Protein AF-0000000077902756 (afdb_homodimer)

Foldseek 3Di:
DVLQLVLQLLLLLLLLQLLLLLLVVLVVLLVLADDPVLSVLSVVSNVVSVVLNVVSQVVQVVSVHGHPYQDPVNSPPPVLVVVVVPCPDSYLLSVLVSLLVSLVVSLVSLVVSCVVRVSHDPVSNVSSVVSNVSSVVSNVVSVVSD/DVLQLVLQLLLLLLLLQLLLLLLVVLVVLLVLAPDPVLSVLSVVLNVVSVVLNVVSQVVQVVSVHGHPYQDPVNRCPPVLVVLVVPCPDSYLLSVLVSLLVSLVVSLVSLVVSCVVRVSHDPVSNVSSVVSNVSSVVSNVVSVVSD

Structure (mmCIF, N/CA/C/O backbone):
data_AF-0000000077902756-model_v1
#
loop_
_entity.id
_entity.type
_entity.pdbx_description
1 polymer 'DUF2383 domain-containing protein'
#
loop_
_atom_site.group_PDB
_atom_site.id
_atom_site.type_symbol
_atom_site.label_atom_id
_atom_site.label_alt_id
_atom_site.label_comp_id
_atom_site.label_asym_id
_atom_site.label_entity_id
_atom_site.label_seq_id
_atom_site.pdbx_PDB_ins_code
_atom_site.Cartn_x
_atom_site.Cartn_y
_atom_site.Cartn_z
_atom_site.occupancy
_atom_site.B_iso_or_equiv
_atom_site.auth_seq_id
_atom_site.auth_comp_id
_atom_site.auth_asym_id
_atom_site.auth_atom_id
_atom_site.pdbx_PDB_model_num
ATOM 1 N N . MET A 1 1 ? 13.25 -25.297 -21.344 1 65.12 1 MET A N 1
ATOM 2 C CA . MET A 1 1 ? 11.977 -25.984 -21.172 1 65.12 1 MET A CA 1
ATOM 3 C C . MET A 1 1 ? 11.688 -26.219 -19.688 1 65.12 1 MET A C 1
ATOM 5 O O . MET A 1 1 ? 10.625 -25.844 -19.188 1 65.12 1 MET A O 1
ATOM 9 N N . GLU A 1 2 ? 12.539 -26.672 -18.938 1 71.81 2 GLU A N 1
ATOM 10 C CA . GLU A 1 2 ? 12.383 -26.953 -17.5 1 71.81 2 GLU A CA 1
ATOM 11 C C . GLU A 1 2 ? 12.25 -25.672 -16.703 1 71.81 2 GLU A C 1
ATOM 13 O O . GLU A 1 2 ? 11.398 -25.578 -15.812 1 71.81 2 GLU A O 1
ATOM 18 N N . ASN A 1 3 ? 12.938 -24.625 -17.062 1 73.94 3 ASN A N 1
ATOM 19 C CA . ASN A 1 3 ? 12.867 -23.344 -16.375 1 73.94 3 ASN A CA 1
ATOM 20 C C . ASN A 1 3 ? 11.5 -22.688 -16.562 1 73.94 3 ASN A C 1
ATOM 22 O O . ASN A 1 3 ? 10.969 -22.078 -15.633 1 73.94 3 ASN A O 1
ATOM 26 N N . GLN A 1 4 ? 11.047 -22.859 -17.781 1 79.56 4 GLN A N 1
ATOM 27 C CA . GLN A 1 4 ? 9.734 -22.297 -18.078 1 79.56 4 GLN A CA 1
ATOM 28 C C . GLN A 1 4 ? 8.641 -22.953 -17.25 1 79.56 4 GLN A C 1
ATOM 30 O O . GLN A 1 4 ? 7.758 -22.266 -16.719 1 79.56 4 GLN A O 1
ATOM 35 N N . LYS A 1 5 ? 8.734 -24.266 -17.203 1 81.81 5 LYS A N 1
ATOM 36 C CA . LYS A 1 5 ? 7.746 -24.984 -16.406 1 81.81 5 LYS A CA 1
ATOM 37 C C . LYS A 1 5 ? 7.82 -24.578 -14.938 1 81.81 5 LYS A C 1
ATOM 39 O O . LYS A 1 5 ? 6.789 -24.391 -14.289 1 81.81 5 LYS A O 1
ATOM 44 N N . ASN A 1 6 ? 8.977 -24.422 -14.523 1 89.56 6 ASN A N 1
ATOM 45 C CA . ASN A 1 6 ? 9.172 -24.016 -13.133 1 89.56 6 ASN A CA 1
ATOM 46 C C . ASN A 1 6 ? 8.648 -22.609 -12.875 1 89.56 6 ASN A C 1
ATOM 48 O O . ASN A 1 6 ? 7.957 -22.375 -11.883 1 89.56 6 ASN A O 1
ATOM 52 N N . ASP A 1 7 ? 8.938 -21.719 -13.82 1 95.12 7 ASP A N 1
ATOM 53 C CA . ASP A 1 7 ? 8.438 -20.344 -13.688 1 95.12 7 ASP A CA 1
ATOM 54 C C . ASP A 1 7 ? 6.91 -20.312 -13.703 1 95.12 7 ASP A C 1
ATOM 56 O O . ASP A 1 7 ? 6.289 -19.547 -12.969 1 95.12 7 ASP A O 1
ATOM 60 N N . ASN A 1 8 ? 6.387 -21.172 -14.578 1 95.38 8 ASN A N 1
ATOM 61 C CA . ASN A 1 8 ? 4.934 -21.234 -14.719 1 95.38 8 ASN A CA 1
ATOM 62 C C . ASN A 1 8 ? 4.266 -21.688 -13.43 1 95.38 8 ASN A C 1
ATOM 64 O O . ASN A 1 8 ? 3.369 -21.016 -12.922 1 95.38 8 ASN A O 1
ATOM 68 N N . LEU A 1 9 ? 4.773 -22.766 -12.914 1 95.75 9 LEU A N 1
ATOM 69 C CA . LEU A 1 9 ? 4.203 -23.297 -11.68 1 95.75 9 LEU A CA 1
ATOM 70 C C . LEU A 1 9 ? 4.434 -22.344 -10.516 1 95.75 9 LEU A C 1
ATOM 72 O O . LEU A 1 9 ? 3.559 -22.172 -9.664 1 95.75 9 LEU A O 1
ATOM 76 N N . ASN A 1 10 ? 5.547 -21.75 -10.477 1 95.25 10 ASN A N 1
ATOM 77 C CA . ASN A 1 10 ? 5.852 -20.812 -9.398 1 95.25 10 ASN A CA 1
ATOM 78 C C . ASN A 1 10 ? 4.934 -19.594 -9.453 1 95.25 10 ASN A C 1
ATOM 80 O O . ASN A 1 10 ? 4.473 -19.109 -8.414 1 95.25 10 ASN A O 1
ATOM 84 N N . MET A 1 11 ? 4.695 -19.062 -10.617 1 97.06 11 MET A N 1
ATOM 85 C CA . MET A 1 11 ? 3.785 -17.938 -10.734 1 97.06 11 MET A CA 1
ATOM 86 C C . MET A 1 11 ? 2.371 -18.328 -10.328 1 97.06 11 MET A C 1
ATOM 88 O O . MET A 1 11 ? 1.713 -17.594 -9.578 1 97.06 11 MET A O 1
ATOM 92 N N . LEU A 1 12 ? 1.927 -19.453 -10.805 1 97.69 12 LEU A N 1
ATOM 93 C CA . LEU A 1 12 ? 0.591 -19.922 -10.445 1 97.69 12 LEU A CA 1
ATOM 94 C C . LEU A 1 12 ? 0.476 -20.125 -8.938 1 97.69 12 LEU A C 1
ATOM 96 O O . LEU A 1 12 ? -0.547 -19.781 -8.336 1 97.69 12 LEU A O 1
ATOM 100 N N . GLU A 1 13 ? 1.498 -20.625 -8.312 1 95.38 13 GLU A N 1
ATOM 101 C CA . GLU A 1 13 ? 1.521 -20.781 -6.859 1 95.38 13 GLU A CA 1
ATOM 102 C C . GLU A 1 13 ? 1.435 -19.422 -6.16 1 95.38 13 GLU A C 1
ATOM 104 O O . GLU A 1 13 ? 0.755 -19.297 -5.141 1 95.38 13 GLU A O 1
ATOM 109 N N . ALA A 1 14 ? 2.146 -18.453 -6.617 1 94.94 14 ALA A N 1
ATOM 110 C CA . ALA A 1 14 ? 2.08 -17.094 -6.066 1 94.94 14 ALA A CA 1
ATOM 111 C C . ALA A 1 14 ? 0.661 -16.547 -6.141 1 94.94 14 ALA A C 1
ATOM 113 O O . ALA A 1 14 ? 0.199 -15.875 -5.215 1 94.94 14 ALA A O 1
ATOM 114 N N . ILE A 1 15 ? -0.025 -16.844 -7.277 1 97.5 15 ILE A N 1
ATOM 115 C CA . ILE A 1 15 ? -1.41 -16.406 -7.422 1 97.5 15 ILE A CA 1
ATOM 116 C C . ILE A 1 15 ? -2.283 -17.109 -6.383 1 97.5 15 ILE A C 1
ATOM 118 O O . ILE A 1 15 ? -3.119 -16.469 -5.738 1 97.5 15 ILE A O 1
ATOM 122 N N . VAL A 1 16 ? -2.082 -18.359 -6.188 1 95.69 16 VAL A N 1
ATOM 123 C CA . VAL A 1 16 ? -2.844 -19.125 -5.199 1 95.69 16 VAL A CA 1
ATOM 124 C C . VAL A 1 16 ? -2.648 -18.516 -3.814 1 95.69 16 VAL A C 1
ATOM 126 O O . VAL A 1 16 ? -3.619 -18.25 -3.098 1 95.69 16 VAL A O 1
ATOM 129 N N . GLN A 1 17 ? -1.421 -18.25 -3.445 1 92 17 GLN A N 1
ATOM 130 C CA . GLN A 1 17 ? -1.117 -17.703 -2.123 1 92 17 GLN A CA 1
ATOM 131 C C . GLN A 1 17 ? -1.736 -16.312 -1.941 1 92 17 GLN A C 1
ATOM 133 O O . GLN A 1 17 ? -2.34 -16.031 -0.904 1 92 17 GLN A O 1
ATOM 138 N N . ASN A 1 18 ? -1.58 -15.453 -2.916 1 93.62 18 ASN A N 1
ATOM 139 C CA . ASN A 1 18 ? -2.125 -14.094 -2.865 1 93.62 18 ASN A CA 1
ATOM 140 C C . ASN A 1 18 ? -3.645 -14.109 -2.715 1 93.62 18 ASN A C 1
ATOM 142 O O . ASN A 1 18 ? -4.191 -13.445 -1.836 1 93.62 18 ASN A O 1
ATOM 146 N N . THR A 1 19 ? -4.289 -14.906 -3.516 1 95.56 19 THR A N 1
ATOM 147 C CA . THR A 1 19 ? -5.75 -14.945 -3.508 1 95.56 19 THR A CA 1
ATOM 148 C C . THR A 1 19 ? -6.27 -15.617 -2.242 1 95.56 19 THR A C 1
ATOM 150 O O . THR A 1 19 ? -7.328 -15.258 -1.73 1 95.56 19 THR A O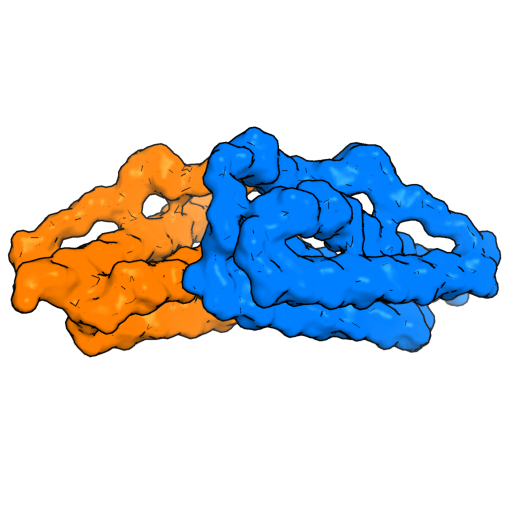 1
ATOM 153 N N . GLU A 1 20 ? -5.57 -16.594 -1.715 1 92.56 20 GLU A N 1
ATOM 154 C CA . GLU A 1 20 ? -5.965 -17.203 -0.452 1 92.56 20 GLU A CA 1
ATOM 155 C C . GLU A 1 20 ? -5.895 -16.203 0.697 1 92.56 20 GLU A C 1
ATOM 157 O O . GLU A 1 20 ? -6.789 -16.156 1.541 1 92.56 20 GLU A O 1
ATOM 162 N N . MET A 1 21 ? -4.832 -15.414 0.689 1 88.31 21 MET A N 1
ATOM 163 C CA . MET A 1 21 ? -4.73 -14.375 1.705 1 88.31 21 MET A CA 1
ATOM 164 C C . MET A 1 21 ? -5.914 -13.414 1.623 1 88.31 21 MET A C 1
ATOM 166 O O . MET A 1 21 ? -6.504 -13.062 2.646 1 88.31 21 MET A O 1
ATOM 170 N N . GLY A 1 22 ? -6.258 -13.047 0.41 1 91.19 22 GLY A N 1
ATOM 171 C CA . GLY A 1 22 ? -7.371 -12.133 0.216 1 91.19 22 GLY A CA 1
ATOM 172 C C . GLY A 1 22 ? -8.703 -12.711 0.653 1 91.19 22 GLY A C 1
ATOM 173 O O . GLY A 1 22 ? -9.398 -12.133 1.489 1 91.19 22 GLY A O 1
ATOM 174 N N . LYS A 1 23 ? -9.016 -13.875 0.173 1 93.5 23 LYS A N 1
ATOM 175 C CA . LYS A 1 23 ? -10.328 -14.461 0.451 1 93.5 23 LYS A CA 1
ATOM 176 C C . LYS A 1 23 ? -10.469 -14.82 1.928 1 93.5 23 LYS A C 1
ATOM 178 O O . LYS A 1 23 ? -11.523 -14.609 2.525 1 93.5 23 LYS A O 1
ATOM 183 N N . ASN A 1 24 ? -9.406 -15.367 2.555 1 88.75 24 ASN A N 1
ATOM 184 C CA . ASN A 1 24 ? -9.461 -15.742 3.965 1 88.75 24 ASN A CA 1
ATOM 185 C C . ASN A 1 24 ? -9.602 -14.508 4.859 1 88.75 24 ASN A C 1
ATOM 187 O O . ASN A 1 24 ? -10.344 -14.539 5.844 1 88.75 24 ASN A O 1
ATOM 191 N N . THR A 1 25 ? -8.852 -13.438 4.547 1 87 25 THR A N 1
ATOM 192 C CA . THR A 1 25 ? -8.984 -12.18 5.281 1 87 25 THR A CA 1
ATOM 193 C C . THR A 1 25 ? -10.422 -11.672 5.211 1 87 25 THR A C 1
ATOM 195 O O . THR A 1 25 ? -11.008 -11.312 6.238 1 87 25 THR A O 1
ATOM 198 N N . LEU A 1 26 ? -11.008 -11.695 4.062 1 92.06 26 LEU A N 1
ATOM 199 C CA . LEU A 1 26 ? -12.352 -11.156 3.875 1 92.06 26 LEU A CA 1
ATOM 200 C C . LEU A 1 26 ? -13.391 -12.055 4.535 1 92.06 26 LEU A C 1
ATOM 202 O O . LEU A 1 26 ? -14.406 -11.562 5.039 1 92.06 26 LEU A O 1
ATOM 206 N N . ASP A 1 27 ? -13.117 -13.383 4.586 1 91.75 27 ASP A N 1
ATOM 207 C CA . ASP A 1 27 ? -14.008 -14.281 5.312 1 91.75 27 ASP A CA 1
ATOM 208 C C . ASP A 1 27 ? -14.094 -13.891 6.785 1 91.75 27 ASP A C 1
ATOM 210 O O . ASP A 1 27 ? -15.148 -14.031 7.406 1 91.75 27 ASP A O 1
ATOM 214 N N . GLN A 1 28 ? -13.023 -13.383 7.285 1 86.44 28 GLN A N 1
ATOM 215 C CA . GLN A 1 28 ? -12.977 -12.984 8.688 1 86.44 28 GLN A CA 1
ATOM 216 C C . GLN A 1 28 ? -13.586 -11.602 8.891 1 86.44 28 GLN A C 1
ATOM 218 O O . GLN A 1 28 ? -14.211 -11.344 9.922 1 86.44 28 GLN A O 1
ATOM 223 N N . LEU A 1 29 ? -13.523 -10.711 7.934 1 90.19 29 LEU A N 1
ATOM 224 C CA . LEU A 1 29 ? -13.867 -9.312 8.156 1 90.19 29 LEU A CA 1
ATOM 225 C C . LEU A 1 29 ? -15.312 -9.039 7.762 1 90.19 29 LEU A C 1
ATOM 227 O O . LEU A 1 29 ? -15.961 -8.156 8.328 1 90.19 29 LEU A O 1
ATOM 231 N N . VAL A 1 30 ? -15.844 -9.805 6.801 1 93.94 30 VAL A N 1
ATOM 232 C CA . VAL A 1 30 ? -17.172 -9.555 6.262 1 93.94 30 VAL A CA 1
ATOM 233 C C . VAL A 1 30 ? -18.203 -9.57 7.395 1 93.94 30 VAL A C 1
ATOM 235 O O . VAL A 1 30 ? -19.031 -8.664 7.508 1 93.94 30 VAL A O 1
ATOM 238 N N . PRO A 1 31 ? -18.109 -10.555 8.352 1 92.5 31 PRO A N 1
ATOM 239 C CA . PRO A 1 31 ? -19.094 -10.57 9.438 1 92.5 31 PRO A CA 1
ATOM 240 C C . PRO A 1 31 ? -18.969 -9.383 10.383 1 92.5 31 PRO A C 1
ATOM 242 O O . PRO A 1 31 ? -19.906 -9.062 11.117 1 92.5 31 PRO A O 1
ATOM 245 N N . MET A 1 32 ? -17.859 -8.711 10.344 1 88.88 32 MET A N 1
ATOM 246 C CA . MET A 1 32 ? -17.594 -7.586 11.25 1 88.88 32 MET A CA 1
ATOM 247 C C . MET A 1 32 ? -18.109 -6.281 10.648 1 88.88 32 MET A C 1
ATOM 249 O O . MET A 1 32 ? -18.234 -5.277 11.352 1 88.88 32 MET A O 1
ATOM 253 N N . ALA A 1 33 ? -18.281 -6.238 9.32 1 93.25 33 ALA A N 1
ATOM 254 C CA . ALA A 1 33 ? -18.672 -5.012 8.625 1 93.25 33 ALA A CA 1
ATOM 255 C C . ALA A 1 33 ? -20.125 -4.652 8.93 1 93.25 33 ALA A C 1
ATOM 257 O O . ALA A 1 33 ? -21.031 -5.457 8.695 1 93.25 33 ALA A O 1
ATOM 258 N N . GLU A 1 34 ? -20.375 -3.451 9.43 1 92.56 34 GLU A N 1
ATOM 259 C CA . GLU A 1 34 ? -21.719 -3.025 9.82 1 92.56 34 GLU A CA 1
ATOM 260 C C . GLU A 1 34 ? -22.391 -2.211 8.711 1 92.56 34 GLU A C 1
ATOM 262 O O . GLU A 1 34 ? -23.609 -2.221 8.578 1 92.56 34 GLU A O 1
ATOM 267 N N . ASP A 1 35 ? -21.641 -1.497 7.992 1 95.88 35 ASP A N 1
ATOM 268 C CA . ASP A 1 35 ? -22.156 -0.731 6.863 1 95.88 35 ASP A CA 1
ATOM 269 C C . ASP A 1 35 ? -22.531 -1.65 5.703 1 95.88 35 ASP A C 1
ATOM 271 O O . ASP A 1 35 ? -21.688 -2.381 5.184 1 95.88 35 ASP A O 1
ATOM 275 N N . GLU A 1 36 ? -23.75 -1.584 5.262 1 96.25 36 GLU A N 1
ATOM 276 C CA . GLU A 1 36 ? -24.281 -2.527 4.285 1 96.25 36 GLU A CA 1
ATOM 277 C C . GLU A 1 36 ? -23.594 -2.365 2.93 1 96.25 36 GLU A C 1
ATOM 279 O O . GLU A 1 36 ? -23.344 -3.35 2.232 1 96.25 36 GLU A O 1
ATOM 284 N N . GLN A 1 37 ? -23.359 -1.154 2.506 1 97.25 37 GLN A N 1
ATOM 285 C CA . GLN A 1 37 ? -22.688 -0.923 1.234 1 97.25 37 GLN A CA 1
ATOM 286 C C . GLN A 1 37 ? -21.25 -1.415 1.283 1 97.25 37 GLN A C 1
ATOM 288 O O . GLN A 1 37 ? -20.75 -2.018 0.325 1 97.25 37 GLN A O 1
ATOM 293 N N . PHE A 1 38 ? -20.656 -1.148 2.443 1 97.75 38 PHE A N 1
ATOM 294 C CA . PHE A 1 38 ? -19.297 -1.626 2.656 1 97.75 38 PHE A CA 1
ATOM 295 C C . PHE A 1 38 ? -19.25 -3.15 2.658 1 97.75 38 PHE A C 1
ATOM 297 O O . PHE A 1 38 ? -18.391 -3.752 2.012 1 97.75 38 PHE A O 1
ATOM 304 N N . LYS A 1 39 ? -20.141 -3.74 3.324 1 96.88 39 LYS A N 1
ATOM 305 C CA . LYS A 1 39 ? -20.219 -5.195 3.379 1 96.88 39 LYS A CA 1
ATOM 306 C C . LYS A 1 39 ? -20.422 -5.789 1.985 1 96.88 39 LYS A C 1
ATOM 308 O O . LYS A 1 39 ? -19.812 -6.801 1.644 1 96.88 39 LYS A O 1
ATOM 313 N N . ALA A 1 40 ? -21.234 -5.215 1.178 1 98.06 40 ALA A N 1
ATOM 314 C CA . ALA A 1 40 ? -21.469 -5.68 -0.188 1 98.06 40 ALA A CA 1
ATOM 315 C C . ALA A 1 40 ? -20.188 -5.617 -1.015 1 98.06 40 ALA A C 1
ATOM 317 O O . ALA A 1 40 ? -19.906 -6.516 -1.814 1 98.06 40 ALA A O 1
ATOM 318 N N . GLU A 1 41 ? -19.469 -4.512 -0.857 1 98.25 41 GLU A N 1
ATOM 319 C CA . GLU A 1 41 ? -18.188 -4.371 -1.556 1 98.25 41 GLU A CA 1
ATOM 320 C C . GLU A 1 41 ? -17.203 -5.465 -1.136 1 98.25 41 GLU A C 1
ATOM 322 O O . GLU A 1 41 ? -16.516 -6.035 -1.976 1 98.25 41 GLU A O 1
ATOM 327 N N . LEU A 1 42 ? -17.141 -5.785 0.19 1 97.75 42 LEU A N 1
ATOM 328 C CA . LEU A 1 42 ? -16.25 -6.836 0.683 1 97.75 42 LEU A CA 1
ATOM 329 C C . LEU A 1 42 ? 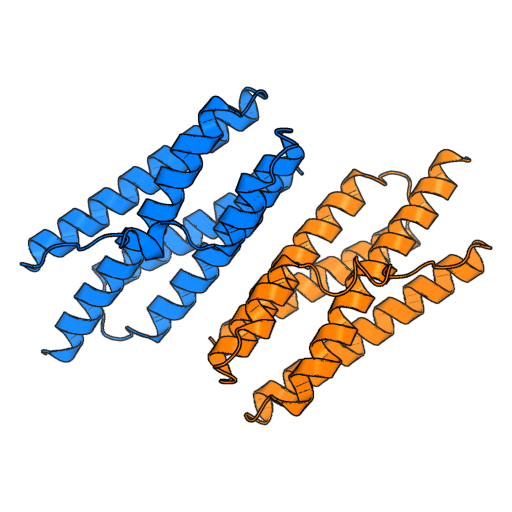-16.641 -8.195 0.109 1 97.75 42 LEU A C 1
ATOM 331 O O . LEU A 1 42 ? -15.781 -8.992 -0.249 1 97.75 42 LEU A O 1
ATOM 335 N N . LEU A 1 43 ? -17.891 -8.43 0.025 1 98.25 43 LEU A N 1
ATOM 336 C CA . LEU A 1 43 ? -18.375 -9.688 -0.534 1 98.25 43 LEU A CA 1
ATOM 337 C C . LEU A 1 43 ? -18.031 -9.789 -2.016 1 98.25 43 LEU A C 1
ATOM 339 O O . LEU A 1 43 ? -17.641 -10.859 -2.49 1 98.25 43 LEU A O 1
ATOM 343 N N . ARG A 1 44 ? -18.203 -8.695 -2.697 1 98.25 44 ARG A N 1
ATOM 344 C CA . ARG A 1 44 ? -17.828 -8.672 -4.105 1 98.25 44 ARG A CA 1
ATOM 345 C C . ARG A 1 44 ? -16.344 -9.016 -4.273 1 98.25 44 ARG A C 1
ATOM 347 O O . ARG A 1 44 ? -15.992 -9.852 -5.109 1 98.25 44 ARG A O 1
ATOM 354 N N . GLN A 1 45 ? -15.477 -8.391 -3.518 1 98.12 45 GLN A N 1
ATOM 355 C CA . GLN A 1 45 ? -14.039 -8.664 -3.572 1 98.12 45 GLN A CA 1
ATOM 356 C C . GLN A 1 45 ? -13.742 -10.117 -3.229 1 98.12 45 GLN A C 1
ATOM 358 O O . GLN A 1 45 ? -12.945 -10.766 -3.904 1 98.12 45 GLN A O 1
ATOM 363 N N . ARG A 1 46 ? -14.375 -10.625 -2.178 1 97.31 46 ARG A N 1
ATOM 364 C CA . ARG A 1 46 ? -14.156 -12.008 -1.76 1 97.31 46 ARG A CA 1
ATOM 365 C C . ARG A 1 46 ? -14.492 -12.977 -2.887 1 97.31 46 ARG A C 1
ATOM 367 O O . ARG A 1 46 ? -13.734 -13.922 -3.141 1 97.31 46 ARG A O 1
ATOM 374 N N . ASN A 1 47 ? -15.562 -12.727 -3.564 1 98.38 47 ASN A N 1
ATOM 375 C CA . ASN A 1 47 ? -15.984 -13.594 -4.66 1 98.38 47 ASN A CA 1
ATOM 376 C C . ASN A 1 47 ? -14.977 -13.578 -5.805 1 98.38 47 ASN A C 1
ATOM 378 O O . ASN A 1 47 ? -14.688 -14.617 -6.406 1 98.38 47 ASN A O 1
ATOM 382 N N . ILE A 1 48 ? -14.484 -12.406 -6.102 1 98.75 48 ILE A N 1
ATOM 383 C CA . ILE A 1 48 ? -13.516 -12.305 -7.191 1 98.75 48 ILE A CA 1
ATOM 384 C C . ILE A 1 48 ? -12.211 -12.992 -6.793 1 98.75 48 ILE A C 1
ATOM 386 O O . ILE A 1 48 ? -11.609 -13.695 -7.598 1 98.75 48 ILE A O 1
ATOM 390 N N . TYR A 1 49 ? -11.727 -12.844 -5.5 1 97.62 49 TYR A N 1
ATOM 391 C CA . TYR A 1 49 ? -10.57 -13.594 -5.02 1 97.62 49 TYR A CA 1
ATOM 392 C C . TYR A 1 49 ? -10.797 -15.094 -5.172 1 97.62 49 TYR A C 1
ATOM 394 O O . TYR A 1 49 ? -9.891 -15.82 -5.582 1 97.62 49 TYR A O 1
ATOM 402 N N . ARG A 1 50 ? -11.961 -15.594 -4.832 1 97.81 50 ARG A N 1
ATOM 403 C CA . ARG A 1 50 ? -12.281 -17.016 -4.93 1 97.81 50 ARG A CA 1
ATOM 404 C C . ARG A 1 50 ? -12.211 -17.5 -6.379 1 97.81 50 ARG A C 1
ATOM 406 O O . ARG A 1 50 ? -11.672 -18.562 -6.66 1 97.81 50 ARG A O 1
ATOM 413 N N . GLN A 1 51 ? -12.758 -16.703 -7.242 1 98.62 51 GLN A N 1
ATOM 414 C CA . GLN A 1 51 ? -12.742 -17.047 -8.656 1 98.62 51 GLN A CA 1
ATOM 415 C C . GLN A 1 51 ? -11.312 -17.141 -9.18 1 98.62 51 GLN A C 1
ATOM 417 O O . GLN A 1 51 ? -10.953 -18.109 -9.852 1 98.62 51 GLN A O 1
ATOM 422 N N . LEU A 1 52 ? -10.516 -16.156 -8.914 1 98.69 52 LEU A N 1
ATOM 423 C CA . LEU A 1 52 ? -9.125 -16.141 -9.352 1 98.69 52 LEU A CA 1
ATOM 424 C C . LEU A 1 52 ? -8.344 -17.297 -8.734 1 98.69 52 LEU A C 1
ATOM 426 O O . LEU A 1 52 ? -7.512 -17.922 -9.398 1 98.69 52 LEU A O 1
ATOM 430 N N . ASN A 1 53 ? -8.617 -17.578 -7.457 1 97.56 53 ASN A N 1
ATOM 431 C CA . ASN A 1 53 ? -8.008 -18.703 -6.762 1 97.56 53 ASN A CA 1
ATOM 432 C C . ASN A 1 53 ? -8.32 -20.031 -7.457 1 97.56 53 ASN A C 1
ATOM 434 O O . ASN A 1 53 ? -7.422 -20.828 -7.699 1 97.56 53 ASN A O 1
ATOM 438 N N . GLN A 1 54 ? -9.531 -20.219 -7.809 1 97.75 54 GLN A N 1
ATOM 439 C CA . GLN A 1 54 ? -9.961 -21.438 -8.484 1 97.75 54 GLN A CA 1
ATOM 440 C C . GLN A 1 54 ? -9.305 -21.562 -9.859 1 97.75 54 GLN A C 1
ATOM 442 O O . GLN A 1 54 ? -8.891 -22.656 -10.25 1 97.75 54 GLN A O 1
ATOM 447 N N . GLU A 1 55 ? -9.258 -20.453 -10.594 1 98.19 55 GLU A N 1
ATOM 448 C CA . GLU A 1 55 ? -8.602 -20.469 -11.898 1 98.19 55 GLU A CA 1
ATOM 449 C C . GLU A 1 55 ? -7.141 -20.875 -11.781 1 98.19 55 GLU A C 1
ATOM 451 O O . GLU A 1 55 ? -6.641 -21.656 -12.602 1 98.19 55 GLU A O 1
ATOM 456 N N . ALA A 1 56 ? -6.453 -20.406 -10.781 1 97.94 56 ALA A N 1
ATOM 457 C CA . ALA A 1 56 ? -5.043 -20.734 -10.578 1 97.94 56 ALA A CA 1
ATOM 458 C C . ALA A 1 56 ? -4.879 -22.203 -10.195 1 97.94 56 ALA A C 1
ATOM 460 O O . ALA A 1 56 ? -3.977 -22.875 -10.688 1 97.94 56 ALA A O 1
ATOM 461 N N . HIS A 1 57 ? -5.738 -22.703 -9.305 1 96.69 57 HIS A N 1
ATOM 462 C CA . HIS A 1 57 ? -5.715 -24.125 -8.945 1 96.69 57 HIS A CA 1
ATOM 463 C C . HIS A 1 57 ? -5.918 -25 -10.172 1 96.69 57 HIS A C 1
ATOM 465 O O . HIS A 1 57 ? -5.195 -25.984 -10.367 1 96.69 57 HIS A O 1
ATOM 471 N N . ALA A 1 58 ? -6.875 -24.641 -10.945 1 96.94 58 ALA A N 1
ATOM 472 C CA . ALA A 1 58 ? -7.172 -25.406 -12.148 1 96.94 58 ALA A CA 1
ATOM 473 C C . ALA A 1 58 ? -5.98 -25.422 -13.102 1 96.94 58 ALA A C 1
ATOM 475 O O . ALA A 1 58 ? -5.676 -26.438 -13.719 1 96.94 58 ALA A O 1
ATOM 476 N N . ALA A 1 59 ? -5.312 -24.281 -13.297 1 96.69 59 ALA A N 1
ATOM 477 C CA . ALA A 1 59 ? -4.152 -24.172 -14.18 1 96.69 59 ALA A CA 1
ATOM 478 C C . ALA A 1 59 ? -2.998 -25.031 -13.672 1 96.69 59 ALA A C 1
ATOM 480 O O . ALA A 1 59 ? -2.311 -25.672 -14.469 1 96.69 59 ALA A O 1
ATOM 481 N N . ILE A 1 60 ? -2.805 -25.078 -12.359 1 96.38 60 ILE A N 1
ATOM 482 C CA . ILE A 1 60 ? -1.76 -25.922 -11.773 1 96.38 60 ILE A CA 1
ATOM 483 C C . ILE A 1 60 ? -2.074 -27.391 -12.031 1 96.38 60 ILE A C 1
ATOM 485 O O . ILE A 1 60 ? -1.193 -28.156 -12.422 1 96.38 60 ILE A O 1
ATOM 489 N N . ASP A 1 61 ? -3.303 -27.734 -11.844 1 94 61 ASP A N 1
ATOM 490 C CA . ASP A 1 61 ? -3.732 -29.109 -12.086 1 94 61 ASP A CA 1
ATOM 491 C C . ASP A 1 61 ? -3.498 -29.516 -13.539 1 94 61 ASP A C 1
ATOM 493 O O . ASP A 1 61 ? -3.037 -30.625 -13.82 1 94 61 ASP A O 1
ATOM 497 N N . ALA A 1 62 ? -3.801 -28.594 -14.422 1 92.75 62 ALA A N 1
ATOM 498 C CA . ALA A 1 62 ? -3.654 -28.844 -15.852 1 92.75 62 ALA A CA 1
ATOM 499 C C . ALA A 1 62 ? -2.189 -29.062 -16.234 1 92.75 62 ALA A C 1
ATOM 501 O O . ALA A 1 62 ? -1.882 -29.75 -17.203 1 92.75 62 ALA A O 1
ATOM 502 N N . CYS A 1 63 ? -1.269 -28.5 -15.453 1 90.31 63 CYS A N 1
ATOM 503 C CA . CYS A 1 63 ? 0.167 -28.625 -15.68 1 90.31 63 CYS A CA 1
ATOM 504 C C . CYS A 1 63 ? 0.727 -29.844 -14.961 1 90.31 63 CYS A C 1
ATOM 506 O O . CYS A 1 63 ? 1.922 -30.141 -15.047 1 90.31 63 CYS A O 1
ATOM 508 N N . GLY A 1 64 ? -0.164 -30.641 -14.234 1 88.19 64 GLY A N 1
ATOM 509 C CA . GLY A 1 64 ? 0.252 -31.844 -13.508 1 88.19 64 GLY A CA 1
ATOM 510 C C . GLY A 1 64 ? 0.818 -31.531 -12.133 1 88.19 64 GLY A C 1
ATOM 511 O O . GLY A 1 64 ? 1.489 -32.375 -11.531 1 88.19 64 GLY A O 1
ATOM 512 N N . GLY A 1 65 ? 0.66 -30.234 -11.805 1 86.38 65 GLY A N 1
ATOM 513 C CA . GLY A 1 65 ? 1.134 -29.859 -10.484 1 86.38 65 GLY A CA 1
ATOM 514 C C . GLY A 1 65 ? 0.051 -29.922 -9.422 1 86.38 65 GLY A C 1
ATOM 515 O O . GLY A 1 65 ? -1.067 -30.359 -9.695 1 86.38 65 GLY A O 1
ATOM 516 N N . SER A 1 66 ? 0.454 -29.688 -8.156 1 84.75 66 SER A N 1
ATOM 517 C CA . SER A 1 66 ? -0.457 -29.516 -7.027 1 84.75 66 SER A CA 1
ATOM 518 C C . SER A 1 66 ? -0.143 -28.234 -6.25 1 84.75 66 SER A C 1
ATOM 520 O O . SER A 1 66 ? 1.002 -28.016 -5.848 1 84.75 66 SER A O 1
ATOM 522 N N . ALA A 1 67 ? -1.241 -27.484 -6.164 1 81.94 67 ALA A N 1
ATOM 523 C CA . ALA A 1 67 ? -1.043 -26.234 -5.438 1 81.94 67 ALA A CA 1
ATOM 524 C C . ALA A 1 67 ? -0.764 -26.5 -3.961 1 81.94 67 ALA A C 1
ATOM 526 O O . ALA A 1 67 ? -1.407 -27.344 -3.342 1 81.94 67 ALA A O 1
ATOM 527 N N . GLN A 1 68 ? 0.157 -25.812 -3.459 1 81.25 68 GLN A N 1
ATOM 528 C CA . GLN A 1 68 ? 0.495 -25.922 -2.045 1 81.25 68 GLN A CA 1
ATOM 529 C C . GLN A 1 68 ? -0.319 -24.953 -1.2 1 81.25 68 GLN A C 1
ATOM 531 O O . GLN A 1 68 ? -0.737 -25.281 -0.089 1 81.25 68 GLN A O 1
ATOM 536 N N . GLY A 1 69 ? -0.67 -23.938 -1.906 1 76.69 69 GLY A N 1
ATOM 537 C CA . GLY A 1 69 ? -1.401 -22.906 -1.19 1 76.69 69 GLY A CA 1
ATOM 538 C C . GLY A 1 69 ? -0.568 -22.203 -0.13 1 76.69 69 GLY A C 1
ATOM 539 O O . GLY A 1 69 ? 0.661 -22.172 -0.228 1 76.69 69 GLY A O 1
ATOM 540 N N . GLN A 1 70 ? -1.271 -21.406 0.763 1 65.06 70 GLN A N 1
ATOM 541 C CA . GLN A 1 70 ? -0.567 -20.688 1.82 1 65.06 70 GLN A CA 1
ATOM 542 C C . GLN A 1 70 ? -0.11 -21.625 2.922 1 65.06 70 GLN A C 1
ATOM 544 O O . GLN A 1 70 ? -0.869 -22.5 3.352 1 65.06 70 GLN A O 1
ATOM 549 N N . SER A 1 71 ? 1.214 -21.828 2.918 1 53.5 71 SER A N 1
ATOM 550 C CA . SER A 1 71 ? 1.542 -22.438 4.199 1 53.5 71 SER A CA 1
ATOM 551 C C . SER A 1 71 ? 0.885 -21.688 5.355 1 53.5 71 SER A C 1
ATOM 553 O O . SER A 1 71 ? 0.544 -20.516 5.227 1 53.5 71 SER A O 1
ATOM 555 N N . ALA A 1 72 ? 0.513 -22.453 6.348 1 40.53 72 ALA A N 1
ATOM 556 C CA . ALA A 1 72 ? -0.131 -21.891 7.527 1 40.53 72 ALA A CA 1
ATOM 557 C C . ALA A 1 72 ? 0.571 -20.609 7.969 1 40.53 72 ALA A C 1
ATOM 559 O O . ALA A 1 72 ? -0.078 -19.656 8.406 1 40.53 72 ALA A O 1
ATOM 560 N N . MET A 1 73 ? 1.814 -20.703 7.922 1 39.88 73 MET A N 1
ATOM 561 C CA . MET A 1 73 ? 2.697 -19.609 8.32 1 39.88 73 MET A CA 1
ATOM 562 C C . MET A 1 73 ? 2.59 -18.438 7.348 1 39.88 73 MET A C 1
ATOM 564 O O . MET A 1 73 ? 2.707 -17.281 7.746 1 39.88 73 MET A O 1
ATOM 568 N N . ALA A 1 74 ? 2.605 -18.719 6.047 1 46.25 74 ALA A N 1
ATOM 569 C CA . ALA A 1 74 ? 2.49 -17.703 5 1 46.25 74 ALA A CA 1
ATOM 570 C C . ALA A 1 74 ? 1.161 -16.969 5.105 1 46.25 74 ALA A C 1
ATOM 572 O O . ALA A 1 74 ? 1.049 -15.812 4.66 1 46.25 74 ALA A O 1
ATOM 573 N N . LYS A 1 75 ? 0.208 -17.781 5.293 1 44.59 75 LYS A N 1
ATOM 574 C CA . LYS A 1 75 ? -1.159 -17.297 5.445 1 44.59 75 LYS A CA 1
ATOM 575 C C . LYS A 1 75 ? -1.192 -16.016 6.262 1 44.59 75 LYS A C 1
ATOM 577 O O . LYS A 1 75 ? -1.994 -15.117 5.984 1 44.59 75 LYS A O 1
ATOM 582 N N . LEU A 1 76 ? -0.749 -16.203 7.523 1 41.16 76 LEU A N 1
ATOM 583 C CA . LEU A 1 76 ? -0.855 -15.031 8.398 1 41.16 76 LEU A CA 1
ATOM 584 C C . LEU A 1 76 ? 0.094 -13.93 7.941 1 41.16 76 LEU A C 1
ATOM 586 O O . LEU A 1 76 ? 1.124 -13.688 8.578 1 41.16 76 LEU A O 1
ATOM 590 N N . ASN A 1 77 ? 0.886 -13.781 6.992 1 44.44 77 ASN A N 1
ATOM 591 C CA . ASN A 1 77 ? 1.485 -12.461 6.848 1 44.44 77 ASN A CA 1
ATOM 592 C C . ASN A 1 77 ? 0.997 -11.5 7.93 1 44.44 77 ASN A C 1
ATOM 594 O O . ASN A 1 77 ? -0.203 -11.25 8.047 1 44.44 77 ASN A O 1
ATOM 598 N N . THR A 1 78 ? 1.695 -11.438 9.023 1 42.59 78 THR A N 1
ATOM 599 C CA . THR A 1 78 ? 2.086 -10.805 10.273 1 42.59 78 THR A CA 1
ATOM 600 C C . THR A 1 78 ? 1.646 -9.344 10.305 1 42.59 78 THR A C 1
ATOM 602 O O . THR A 1 78 ? 1.247 -8.828 11.352 1 42.59 78 THR A O 1
ATOM 605 N N . LYS A 1 79 ? 2.09 -8.617 9.273 1 39.09 79 LYS A N 1
ATOM 606 C CA . LYS A 1 79 ? 1.904 -7.168 9.305 1 39.09 79 LYS A CA 1
ATOM 607 C C . LYS A 1 79 ? 0.426 -6.801 9.406 1 39.09 79 LYS A C 1
ATOM 609 O O . LYS A 1 79 ? 0.047 -5.922 10.18 1 39.09 79 LYS A O 1
ATOM 614 N N . VAL A 1 80 ? -0.465 -7.484 8.469 1 45.25 80 VAL A N 1
ATOM 615 C CA . VAL A 1 80 ? -1.893 -7.246 8.664 1 45.25 80 VAL A CA 1
ATOM 616 C C . VAL A 1 80 ? -2.328 -7.785 10.023 1 45.25 80 VAL A C 1
ATOM 618 O O . VAL A 1 80 ? -3.125 -7.156 10.719 1 45.25 80 VAL A O 1
ATOM 621 N N . SER A 1 81 ? -1.761 -8.992 10.32 1 45.91 81 SER A N 1
ATOM 622 C CA . SER A 1 81 ? -2.215 -9.648 11.539 1 45.91 81 SER A CA 1
ATOM 623 C C . SER A 1 81 ? -2.027 -8.75 12.758 1 45.91 81 SER A C 1
ATOM 625 O O . SER A 1 81 ? -2.895 -8.695 13.625 1 45.91 81 SER A O 1
ATOM 627 N N . ILE A 1 82 ? -0.886 -8.211 12.898 1 43.88 82 ILE A N 1
ATOM 628 C CA . ILE A 1 82 ? -0.743 -7.359 14.07 1 43.88 82 ILE A CA 1
ATOM 629 C C . ILE A 1 82 ? -1.787 -6.246 14.031 1 43.88 82 ILE A C 1
ATOM 631 O O . ILE A 1 82 ? -2.396 -5.922 15.055 1 43.88 82 ILE A O 1
ATOM 635 N N . GLY A 1 83 ? -1.945 -5.812 12.883 1 44.88 83 GLY A N 1
ATOM 636 C CA . GLY A 1 83 ? -2.977 -4.789 12.828 1 44.88 83 GLY A CA 1
ATOM 637 C C . GLY A 1 83 ? -4.352 -5.305 13.203 1 44.88 83 GLY A C 1
ATOM 638 O O . GLY A 1 83 ? -5.082 -4.656 13.953 1 44.88 83 GLY A O 1
ATOM 639 N N . MET A 1 84 ? -4.625 -6.637 12.648 1 46.5 84 MET A N 1
ATOM 640 C CA . MET A 1 84 ? -5.973 -7.152 12.875 1 46.5 84 MET A CA 1
ATOM 641 C C . MET A 1 84 ? -6.195 -7.465 14.352 1 46.5 84 MET A C 1
ATOM 643 O O . MET A 1 84 ? -7.281 -7.227 14.883 1 46.5 84 MET A O 1
ATOM 647 N N . LYS A 1 85 ? -5.145 -8.18 14.875 1 46.19 85 LYS A N 1
ATOM 648 C CA . LYS A 1 85 ? -5.348 -8.523 16.281 1 46.19 85 LYS A CA 1
ATOM 649 C C . LYS A 1 85 ? -5.617 -7.285 17.125 1 46.19 85 LYS A C 1
ATOM 651 O O . LYS A 1 85 ? -6.262 -7.367 18.172 1 46.19 85 LYS A O 1
ATOM 656 N N . THR A 1 86 ? -5.188 -6.266 16.641 1 47.34 86 THR A N 1
ATOM 657 C CA . THR A 1 86 ? -5.324 -5.055 17.438 1 47.34 86 THR A CA 1
ATOM 658 C C . THR A 1 86 ? -6.539 -4.242 16.984 1 47.34 86 THR A C 1
ATOM 660 O O . THR A 1 86 ? -6.809 -3.17 17.531 1 47.34 86 THR A O 1
ATOM 663 N N . ILE A 1 87 ? -7.266 -4.961 15.984 1 53.5 87 ILE A N 1
ATOM 664 C CA . ILE A 1 87 ? -8.367 -4.105 15.547 1 53.5 87 ILE A CA 1
ATOM 665 C C . ILE A 1 87 ? -9.43 -4.031 16.641 1 53.5 87 ILE A C 1
ATOM 667 O O . ILE A 1 87 ? -10.133 -5.008 16.891 1 53.5 87 ILE A O 1
ATOM 671 N N . THR A 1 88 ? -9.211 -3.279 17.375 1 61.28 88 THR A N 1
ATOM 672 C CA . THR A 1 88 ? -10.227 -2.955 18.375 1 61.28 88 THR A CA 1
ATOM 673 C C . THR A 1 88 ? -11.297 -2.041 17.781 1 61.28 88 THR A C 1
ATOM 675 O O . THR A 1 88 ? -12.461 -2.082 18.188 1 61.28 88 THR A O 1
ATOM 678 N N . ASP A 1 89 ? -10.938 -1.4 16.734 1 75.12 89 ASP A N 1
ATOM 679 C CA . ASP A 1 89 ? -11.875 -0.5 16.078 1 75.12 89 ASP A CA 1
ATOM 680 C C . ASP A 1 89 ? -12.406 -1.113 14.781 1 75.12 89 ASP A C 1
ATOM 682 O O . ASP A 1 89 ? -11.688 -1.184 13.789 1 75.12 89 ASP A O 1
ATOM 686 N N . LYS A 1 90 ? -13.641 -1.631 14.875 1 82.5 90 LYS A N 1
ATOM 687 C CA . LYS A 1 90 ? -14.242 -2.312 13.734 1 82.5 90 LYS A CA 1
ATOM 688 C C . LYS A 1 90 ? -15.055 -1.343 12.883 1 82.5 90 LYS A C 1
ATOM 690 O O . LYS A 1 90 ? -15.961 -1.754 12.156 1 82.5 90 LYS A O 1
ATOM 695 N N . SER A 1 91 ? -14.695 -0.158 12.977 1 90.06 91 SER A N 1
ATOM 696 C CA . SER A 1 91 ? -15.375 0.828 12.148 1 90.06 91 SER A CA 1
ATOM 697 C C . SER A 1 91 ? -15.078 0.607 10.664 1 90.06 91 SER A C 1
ATOM 699 O O . SER A 1 91 ? -14.039 0.053 10.312 1 90.06 91 SER A O 1
ATOM 701 N N . THR A 1 92 ? -16.062 0.973 9.875 1 94.12 92 THR A N 1
ATOM 702 C CA . THR A 1 92 ? -15.898 0.891 8.43 1 94.12 92 THR A CA 1
ATOM 703 C C . THR A 1 92 ? -14.586 1.539 7.992 1 94.12 92 THR A C 1
ATOM 705 O O . THR A 1 92 ? -13.844 0.973 7.184 1 94.12 92 THR A O 1
ATOM 708 N N . ARG A 1 93 ? -14.273 2.66 8.523 1 92.38 93 ARG A N 1
ATOM 709 C CA . ARG A 1 93 ? -13.062 3.404 8.172 1 92.38 93 ARG A CA 1
ATOM 710 C C . ARG A 1 93 ? -11.812 2.592 8.469 1 92.38 93 ARG A C 1
ATOM 712 O O . ARG A 1 93 ? -10.898 2.514 7.641 1 92.38 93 ARG A O 1
ATOM 719 N N . ASN A 1 94 ? -11.734 1.962 9.633 1 88.38 94 ASN A N 1
ATOM 720 C CA . ASN A 1 94 ? -10.57 1.182 10.023 1 88.38 94 ASN A CA 1
ATOM 721 C C . ASN A 1 94 ? -10.438 -0.09 9.195 1 88.38 94 ASN A C 1
ATOM 723 O O . ASN A 1 94 ? -9.336 -0.453 8.781 1 88.38 94 ASN A O 1
ATOM 727 N N . LEU A 1 95 ? -11.484 -0.807 8.984 1 89.38 95 LEU A N 1
ATOM 728 C CA . LEU A 1 95 ? -11.445 -1.999 8.141 1 89.38 95 LEU A CA 1
ATOM 729 C C . LEU A 1 95 ? -10.992 -1.652 6.727 1 89.38 95 LEU A C 1
ATOM 731 O O . LEU A 1 95 ? -10.188 -2.371 6.137 1 89.38 95 LEU A O 1
ATOM 735 N N . ALA A 1 96 ? -11.562 -0.52 6.188 1 93.19 96 ALA A N 1
ATOM 736 C CA . ALA A 1 96 ? -11.18 -0.072 4.852 1 93.19 96 ALA A CA 1
ATOM 737 C C . ALA A 1 96 ? -9.68 0.229 4.781 1 93.19 96 ALA A C 1
ATOM 739 O O . ALA A 1 96 ? -9.023 -0.086 3.787 1 93.19 96 ALA A O 1
ATOM 740 N N . GLU A 1 97 ? -9.156 0.853 5.789 1 89.44 97 GLU A N 1
ATOM 741 C CA . GLU A 1 97 ? -7.727 1.154 5.832 1 89.44 97 GLU A CA 1
ATOM 742 C C . GLU A 1 97 ? -6.891 -0.123 5.797 1 89.44 97 GLU A C 1
ATOM 744 O O . GLU A 1 97 ? -5.957 -0.24 5 1 89.44 97 GLU A O 1
ATOM 749 N N . MET A 1 98 ? -7.199 -1.036 6.594 1 86 98 MET A N 1
ATOM 750 C CA . MET A 1 98 ? -6.48 -2.305 6.652 1 86 98 MET A CA 1
ATOM 751 C C . MET A 1 98 ? -6.523 -3.018 5.305 1 86 98 MET A C 1
ATOM 753 O O . MET A 1 98 ? -5.496 -3.496 4.82 1 86 98 MET A O 1
ATOM 757 N N . LEU A 1 99 ? -7.691 -3.039 4.773 1 91.19 99 LEU A N 1
ATOM 758 C CA . LEU A 1 99 ? -7.859 -3.754 3.512 1 91.19 99 LEU A CA 1
ATOM 759 C C . LEU A 1 99 ? -7.152 -3.021 2.375 1 91.19 99 LEU A C 1
ATOM 761 O O . LEU A 1 99 ? -6.637 -3.652 1.45 1 91.19 99 LEU A O 1
ATOM 765 N N . THR A 1 100 ? -7.125 -1.69 2.387 1 92.69 100 THR A N 1
ATOM 766 C CA . THR A 1 100 ? -6.359 -0.917 1.415 1 92.69 100 THR A CA 1
ATOM 767 C C . THR A 1 100 ? -4.879 -1.276 1.483 1 92.69 100 THR A C 1
ATOM 769 O O . THR A 1 100 ? -4.242 -1.505 0.453 1 92.69 100 THR A O 1
ATOM 772 N N . GLN A 1 101 ? -4.348 -1.356 2.658 1 85.88 101 GLN A N 1
ATOM 773 C CA . GLN A 1 101 ? -2.953 -1.747 2.836 1 85.88 101 GLN A CA 1
ATOM 774 C C . GLN A 1 101 ? -2.713 -3.17 2.34 1 85.88 101 GLN A C 1
ATOM 776 O O . GLN A 1 101 ? -1.722 -3.438 1.657 1 85.88 101 GLN A O 1
ATOM 781 N N . GLY A 1 102 ? -3.582 -4.082 2.695 1 87 102 GLY A N 1
ATOM 782 C CA . GLY A 1 102 ? -3.48 -5.453 2.219 1 87 102 GLY A CA 1
ATOM 783 C C . GLY A 1 102 ? -3.471 -5.559 0.706 1 87 102 GLY A C 1
ATOM 784 O O . GLY A 1 102 ? -2.635 -6.258 0.132 1 87 102 GLY A O 1
ATOM 785 N N . SER A 1 103 ? -4.402 -4.836 0.105 1 91.12 103 SER A N 1
ATOM 786 C CA . SER A 1 103 ? -4.441 -4.828 -1.354 1 91.12 103 SER A CA 1
ATOM 787 C C . SER A 1 103 ? -3.152 -4.262 -1.939 1 91.12 103 SER A C 1
ATOM 789 O O . SER A 1 103 ? -2.66 -4.754 -2.957 1 91.12 103 SER A O 1
ATOM 791 N N . GLY A 1 104 ? -2.637 -3.199 -1.336 1 89.88 104 GLY A N 1
ATOM 792 C CA . GLY A 1 104 ? -1.367 -2.639 -1.772 1 89.88 104 GLY A CA 1
ATOM 793 C C . GLY A 1 104 ? -0.222 -3.631 -1.707 1 89.88 104 GLY A C 1
ATOM 794 O O . GLY A 1 104 ? 0.583 -3.721 -2.637 1 89.88 104 GLY A O 1
ATOM 795 N N . MET A 1 105 ? -0.123 -4.379 -0.607 1 87.94 105 MET A N 1
ATOM 796 C CA . MET A 1 105 ? 0.887 -5.426 -0.478 1 87.94 105 MET A CA 1
ATOM 797 C C . MET A 1 105 ? 0.7 -6.496 -1.546 1 87.94 105 MET A C 1
ATOM 799 O O . MET A 1 105 ? 1.677 -7.016 -2.088 1 87.94 105 MET A O 1
ATOM 803 N N . GLY A 1 106 ? -0.604 -6.824 -1.784 1 92.25 106 GLY A N 1
ATOM 804 C CA . GLY A 1 106 ? -0.902 -7.77 -2.846 1 92.25 106 GLY A CA 1
ATOM 805 C C . GLY A 1 106 ? -0.398 -7.32 -4.207 1 92.25 106 GLY A C 1
ATOM 806 O O . GLY A 1 106 ? 0.13 -8.125 -4.977 1 92.25 106 GLY A O 1
ATOM 807 N N . VAL A 1 107 ? -0.527 -6.055 -4.527 1 94.88 107 VAL A N 1
ATOM 808 C CA . VAL A 1 107 ? -0.045 -5.496 -5.785 1 94.88 107 VAL A CA 1
ATOM 809 C C . VAL A 1 107 ? 1.471 -5.656 -5.875 1 94.88 107 VAL A C 1
ATOM 811 O O . VAL A 1 107 ? 1.998 -6.07 -6.91 1 94.88 107 VAL A O 1
ATOM 814 N N . VAL A 1 108 ? 2.184 -5.395 -4.777 1 91.38 108 VAL A N 1
ATOM 815 C CA . VAL A 1 108 ? 3.637 -5.52 -4.73 1 91.38 108 VAL A CA 1
ATOM 816 C C . VAL A 1 108 ? 4.039 -6.969 -4.988 1 91.38 108 VAL A C 1
ATOM 818 O O . VAL A 1 108 ? 4.961 -7.234 -5.762 1 91.38 108 VAL A O 1
ATOM 821 N N . ASP A 1 109 ? 3.309 -7.93 -4.375 1 92.12 109 ASP A N 1
ATOM 822 C CA . ASP A 1 109 ? 3.574 -9.344 -4.594 1 92.12 109 ASP A CA 1
ATOM 823 C C . ASP A 1 109 ? 3.416 -9.711 -6.066 1 92.12 109 ASP A C 1
ATOM 825 O O . ASP A 1 109 ? 4.191 -10.508 -6.602 1 92.12 109 ASP A O 1
ATOM 829 N N . CYS A 1 110 ? 2.432 -9.164 -6.688 1 96.56 110 CYS A N 1
ATOM 830 C CA . CYS A 1 110 ? 2.201 -9.445 -8.102 1 96.56 110 CYS A CA 1
ATOM 831 C C . CYS A 1 110 ? 3.352 -8.922 -8.953 1 96.56 110 CYS A C 1
ATOM 833 O O . CYS A 1 110 ? 3.844 -9.625 -9.836 1 96.56 110 CYS A O 1
ATOM 835 N N . ILE A 1 111 ? 3.764 -7.742 -8.664 1 96.31 111 ILE A N 1
ATOM 836 C CA . ILE A 1 111 ? 4.844 -7.117 -9.43 1 96.31 111 ILE A CA 1
ATOM 837 C C . ILE A 1 111 ? 6.125 -7.93 -9.266 1 96.31 111 ILE A C 1
ATOM 839 O O . ILE A 1 111 ? 6.797 -8.242 -10.25 1 96.31 111 ILE A O 1
ATOM 843 N N . LYS A 1 112 ? 6.438 -8.359 -8.078 1 94.56 112 LYS A N 1
ATOM 844 C CA . LYS A 1 112 ? 7.617 -9.18 -7.816 1 94.56 112 LYS A CA 1
ATOM 845 C C . LYS A 1 112 ? 7.535 -10.508 -8.57 1 94.56 112 LYS A C 1
ATOM 847 O O . LYS A 1 112 ? 8.523 -10.953 -9.148 1 94.56 112 LYS A O 1
ATOM 852 N N . SER A 1 113 ? 6.367 -11.086 -8.492 1 95.75 113 SER A N 1
ATOM 853 C CA . SER A 1 113 ? 6.18 -12.375 -9.156 1 95.75 113 SER A CA 1
ATOM 854 C C . SER A 1 113 ? 6.422 -12.266 -10.656 1 95.75 113 SER A C 1
ATOM 856 O O . SER A 1 113 ? 7.055 -13.141 -11.258 1 95.75 113 SER A O 1
ATOM 858 N N . GLN A 1 114 ? 5.938 -11.234 -11.297 1 97.5 114 GLN A N 1
ATOM 859 C CA . GLN A 1 114 ? 6.105 -11.023 -12.734 1 97.5 114 GLN A CA 1
ATOM 860 C C . GLN A 1 114 ? 7.578 -10.859 -13.102 1 97.5 114 GLN A C 1
ATOM 862 O O . GLN A 1 114 ? 8.008 -11.297 -14.164 1 97.5 114 GLN A O 1
ATOM 867 N N . LYS A 1 115 ? 8.367 -10.328 -12.234 1 95.94 115 LYS A N 1
ATOM 868 C CA . LYS A 1 115 ? 9.797 -10.133 -12.461 1 95.94 115 LYS A CA 1
ATOM 869 C C . LYS A 1 115 ? 10.578 -11.414 -12.188 1 95.94 115 LYS A C 1
ATOM 871 O O . LYS A 1 115 ? 11.531 -11.727 -12.891 1 95.94 115 LYS A O 1
ATOM 876 N N . ASP A 1 116 ? 10.125 -12.172 -11.172 1 96 116 ASP A N 1
ATOM 877 C CA . ASP A 1 116 ? 10.828 -13.367 -10.727 1 96 116 ASP A CA 1
ATOM 878 C C . ASP A 1 116 ? 10.609 -14.531 -11.688 1 96 116 ASP A C 1
ATOM 880 O O . ASP A 1 116 ? 11.445 -15.43 -11.797 1 96 116 ASP A O 1
ATOM 884 N N . TYR A 1 117 ? 9.453 -14.484 -12.344 1 96.88 117 TYR A N 1
ATOM 885 C CA . TYR A 1 117 ? 9.094 -15.609 -13.195 1 96.88 117 TYR A CA 1
ATOM 886 C C . TYR A 1 117 ? 8.812 -15.148 -14.617 1 96.88 117 TYR A C 1
ATOM 888 O O . TYR A 1 117 ? 7.711 -15.359 -15.141 1 96.88 117 TYR A O 1
ATOM 896 N N . PRO A 1 118 ? 9.82 -14.617 -15.32 1 95.31 118 PRO A N 1
ATOM 897 C CA . PRO A 1 118 ? 9.648 -14.008 -16.641 1 95.31 118 PRO A CA 1
ATOM 898 C C . PRO A 1 118 ? 9.281 -15.031 -17.719 1 95.31 118 PRO A C 1
ATOM 900 O O . PRO A 1 118 ? 8.711 -14.664 -18.75 1 95.31 118 PRO A O 1
ATOM 903 N N . ASP A 1 119 ? 9.492 -16.328 -17.484 1 96.88 119 ASP A N 1
ATOM 904 C CA . ASP A 1 119 ? 9.266 -17.328 -18.531 1 96.88 119 ASP A CA 1
ATOM 905 C C . ASP A 1 119 ? 7.973 -18.094 -18.281 1 96.88 119 ASP A C 1
ATOM 907 O O . ASP A 1 119 ? 7.758 -19.156 -18.859 1 96.88 119 ASP A O 1
ATOM 911 N N . ALA A 1 120 ? 7.215 -17.609 -17.344 1 97.12 120 ALA A N 1
ATOM 912 C CA . ALA A 1 120 ? 5.922 -18.25 -17.125 1 97.12 120 ALA A CA 1
ATOM 913 C C . ALA A 1 120 ? 5.074 -18.25 -18.391 1 97.12 120 ALA A C 1
ATOM 915 O O . ALA A 1 120 ? 5.273 -17.406 -19.281 1 97.12 120 ALA A O 1
ATOM 916 N N . ALA A 1 121 ? 4.145 -19.188 -18.516 1 96.56 121 ALA A N 1
ATOM 917 C CA . ALA A 1 121 ? 3.27 -19.297 -19.688 1 96.56 121 ALA A CA 1
ATOM 918 C C . ALA A 1 121 ? 2.383 -18.062 -19.828 1 96.56 121 ALA A C 1
ATOM 920 O O . ALA A 1 121 ? 1.99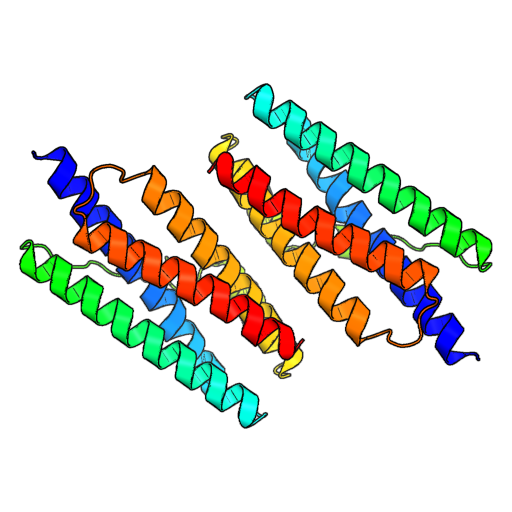6 -17.453 -18.828 1 96.56 121 ALA A O 1
ATOM 921 N N . PRO A 1 122 ? 2 -17.672 -21.078 1 97.06 122 PRO A N 1
ATOM 922 C CA . PRO A 1 122 ? 1.172 -16.484 -21.297 1 97.06 122 PRO A CA 1
ATOM 923 C C . PRO A 1 122 ? -0.13 -16.5 -20.5 1 97.06 122 PRO A C 1
ATOM 925 O O . PRO A 1 122 ? -0.585 -15.461 -20.031 1 97.06 122 PRO A O 1
ATOM 928 N N . GLY A 1 123 ? -0.737 -17.672 -20.422 1 97.12 123 GLY A N 1
ATOM 929 C CA . GLY A 1 123 ? -1.965 -17.781 -19.641 1 97.12 123 GLY A CA 1
ATOM 930 C C . GLY A 1 123 ? -1.783 -17.422 -18.188 1 97.12 123 GLY A C 1
ATOM 931 O O . GLY A 1 123 ? -2.635 -16.766 -17.594 1 97.12 123 GLY A O 1
ATOM 932 N N . SER A 1 124 ? -0.678 -17.922 -17.594 1 97.88 124 SER A N 1
ATOM 933 C CA . SER A 1 124 ? -0.384 -17.609 -16.203 1 97.88 124 SER A CA 1
ATOM 934 C C . SER A 1 124 ? -0.068 -16.125 -16.031 1 97.88 124 SER A C 1
ATOM 936 O O . SER A 1 124 ? -0.489 -15.508 -15.039 1 97.88 124 SER A O 1
ATOM 938 N N . LYS A 1 125 ? 0.677 -15.555 -16.984 1 98.19 125 LYS A N 1
ATOM 939 C CA . LYS A 1 125 ? 0.988 -14.133 -16.938 1 98.19 125 LYS A CA 1
ATOM 940 C C . LYS A 1 125 ? -0.281 -13.289 -17.016 1 98.19 125 LYS A C 1
ATOM 942 O O . LYS A 1 125 ? -0.399 -12.266 -16.344 1 98.19 125 LYS A O 1
ATOM 947 N N . ARG A 1 126 ? -1.215 -13.68 -17.797 1 98.38 126 ARG A N 1
ATOM 948 C CA . ARG A 1 126 ? -2.486 -12.969 -17.906 1 98.38 126 ARG A CA 1
ATOM 949 C C . ARG A 1 126 ? -3.266 -13.039 -16.594 1 98.38 126 ARG A C 1
ATOM 951 O O . ARG A 1 126 ? -3.869 -12.055 -16.172 1 98.38 126 ARG A O 1
ATOM 958 N N . LEU A 1 127 ? -3.256 -14.219 -16.016 1 98.56 127 LEU A N 1
ATOM 959 C CA . LEU A 1 127 ? -3.949 -14.383 -14.75 1 98.56 127 LEU A CA 1
ATOM 960 C C . LEU A 1 127 ? -3.309 -13.523 -13.664 1 98.56 127 LEU A C 1
ATOM 962 O O . LEU A 1 127 ? -4.012 -12.898 -12.859 1 98.56 127 LEU A O 1
ATOM 966 N N . MET A 1 128 ? -1.975 -13.477 -13.609 1 98.56 128 MET A N 1
ATOM 967 C CA . MET A 1 128 ? -1.245 -12.625 -12.68 1 98.56 128 MET A CA 1
ATOM 968 C C . MET A 1 128 ? -1.586 -11.156 -12.898 1 98.56 128 MET A C 1
ATOM 970 O O . MET A 1 128 ? -1.807 -10.414 -11.938 1 98.56 128 MET A O 1
ATOM 974 N N . GLN A 1 129 ? -1.679 -10.734 -14.141 1 98.56 129 GLN A N 1
ATOM 975 C CA . GLN A 1 129 ? -2.031 -9.359 -14.461 1 98.56 129 GLN A CA 1
ATOM 976 C C . GLN A 1 129 ? -3.461 -9.039 -14.039 1 98.56 129 GLN A C 1
ATOM 978 O O . GLN A 1 129 ? -3.736 -7.949 -13.531 1 98.56 129 GLN A O 1
ATOM 983 N N . LYS A 1 130 ? -4.371 -9.953 -14.289 1 98.69 130 LYS A N 1
ATOM 984 C CA . LYS A 1 130 ? -5.758 -9.789 -13.859 1 98.69 130 LYS A CA 1
ATOM 985 C C . LYS A 1 130 ? -5.844 -9.594 -12.352 1 98.69 130 LYS A C 1
ATOM 987 O O . LYS A 1 130 ? -6.594 -8.734 -11.875 1 98.69 130 LYS A O 1
ATOM 992 N N . LEU A 1 131 ? -5.074 -10.391 -11.594 1 98.75 131 LEU A N 1
ATOM 993 C CA . LEU A 1 131 ? -5.031 -10.258 -10.141 1 98.75 131 LEU A CA 1
ATOM 994 C C . LEU A 1 131 ? -4.477 -8.898 -9.742 1 98.75 131 LEU A C 1
ATOM 996 O O . LEU A 1 131 ? -5.023 -8.234 -8.859 1 98.75 131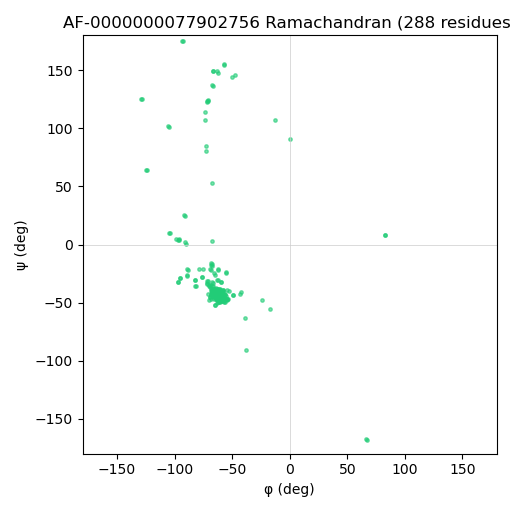 LEU A O 1
ATOM 1000 N N . GLN A 1 132 ? -3.385 -8.469 -10.328 1 98.44 132 GLN A N 1
ATOM 1001 C CA . GLN A 1 132 ? -2.779 -7.176 -10.031 1 98.44 132 GLN A CA 1
ATOM 1002 C C . GLN A 1 132 ? -3.77 -6.043 -10.273 1 98.44 132 GLN A C 1
ATOM 1004 O O . GLN A 1 132 ? -3.916 -5.152 -9.43 1 98.44 132 GLN A O 1
ATOM 1009 N N . ASP A 1 133 ? -4.445 -6.059 -11.438 1 98.31 133 ASP A N 1
ATOM 1010 C CA . ASP A 1 133 ? -5.422 -5.027 -11.781 1 98.31 133 ASP A CA 1
ATOM 1011 C C . ASP A 1 133 ? -6.57 -5.008 -10.773 1 98.31 133 ASP A C 1
ATOM 1013 O O . ASP A 1 133 ? -7.035 -3.936 -10.375 1 98.31 133 ASP A O 1
ATOM 1017 N N . PHE A 1 134 ? -7.016 -6.164 -10.461 1 98.56 134 PHE A N 1
ATOM 1018 C CA . PHE A 1 134 ? -8.102 -6.289 -9.5 1 98.56 134 PHE A CA 1
ATOM 1019 C C . PHE A 1 134 ? -7.719 -5.68 -8.164 1 98.56 134 PHE A C 1
ATOM 1021 O O . PHE A 1 134 ? -8.492 -4.926 -7.57 1 98.56 134 PHE A O 1
ATOM 1028 N N . GLU A 1 135 ? -6.492 -5.969 -7.629 1 97.56 135 GLU A N 1
ATOM 1029 C CA . GLU A 1 135 ? -6.039 -5.434 -6.348 1 97.56 135 GLU A CA 1
ATOM 1030 C C . GLU A 1 135 ? -5.844 -3.924 -6.414 1 97.56 135 GLU A C 1
ATOM 1032 O O . GLU A 1 135 ? -6.109 -3.215 -5.441 1 97.56 135 GLU A O 1
ATOM 1037 N N . GLU A 1 136 ? -5.379 -3.416 -7.559 1 96.06 136 GLU A N 1
ATOM 1038 C CA . GLU A 1 136 ? -5.293 -1.972 -7.746 1 96.06 136 GLU A CA 1
ATOM 1039 C C . GLU A 1 136 ? -6.672 -1.323 -7.691 1 96.06 136 GLU A C 1
ATOM 1041 O O . GLU A 1 136 ? -6.852 -0.286 -7.047 1 96.06 136 GLU A O 1
ATOM 1046 N N . ASP A 1 137 ? -7.625 -1.95 -8.336 1 97.56 137 ASP A N 1
ATOM 1047 C CA . ASP A 1 137 ? -9 -1.461 -8.312 1 97.56 137 ASP A CA 1
ATOM 1048 C C . ASP A 1 137 ? -9.57 -1.502 -6.898 1 97.56 137 ASP A C 1
ATOM 1050 O O . ASP A 1 137 ? -10.305 -0.597 -6.496 1 97.56 137 ASP A O 1
ATOM 1054 N N . ASN A 1 138 ? -9.312 -2.611 -6.164 1 96.44 138 ASN A N 1
ATOM 1055 C CA . ASN A 1 138 ? -9.773 -2.729 -4.781 1 96.44 138 ASN A CA 1
ATOM 1056 C C . ASN A 1 138 ? -9.312 -1.543 -3.938 1 96.44 138 ASN A C 1
ATOM 1058 O O . ASN A 1 138 ? -10.094 -1 -3.15 1 96.44 138 ASN A O 1
ATOM 1062 N N . ARG A 1 139 ? -8.039 -1.221 -4.066 1 93.5 139 ARG A N 1
ATOM 1063 C CA . ARG A 1 139 ? -7.488 -0.102 -3.305 1 93.5 139 ARG A CA 1
ATOM 1064 C C . ARG A 1 139 ? -8.297 1.171 -3.545 1 93.5 139 ARG A C 1
ATOM 1066 O O . ARG A 1 139 ? -8.672 1.86 -2.596 1 93.5 139 ARG A O 1
ATOM 1073 N N . LEU A 1 140 ? -8.586 1.462 -4.789 1 94.25 140 LEU A N 1
ATOM 1074 C CA . LEU A 1 140 ? -9.328 2.666 -5.152 1 94.25 140 LEU A CA 1
ATOM 1075 C C . LEU A 1 140 ? -10.727 2.652 -4.543 1 94.25 140 LEU A C 1
ATOM 1077 O O . LEU A 1 140 ? -11.188 3.666 -4.016 1 94.25 140 LEU A O 1
ATOM 1081 N N . LYS A 1 141 ? -11.422 1.516 -4.621 1 97.12 141 LYS A N 1
ATOM 1082 C CA . LYS A 1 141 ? -12.766 1.384 -4.074 1 97.12 141 LYS A CA 1
ATOM 1083 C C . LYS A 1 141 ? -12.766 1.525 -2.555 1 97.12 141 LYS A C 1
ATOM 1085 O O . LYS A 1 141 ? -13.609 2.217 -1.986 1 97.12 141 LYS A O 1
ATOM 1090 N N . LEU A 1 142 ? -11.781 0.856 -1.901 1 96.75 142 LEU A N 1
ATOM 1091 C CA . LEU A 1 142 ? -11.711 0.861 -0.444 1 96.75 142 LEU A CA 1
ATOM 1092 C C . LEU A 1 142 ? -11.375 2.254 0.078 1 96.75 142 LEU A C 1
ATOM 1094 O O . LEU A 1 142 ? -11.828 2.645 1.154 1 96.75 142 LEU A O 1
ATOM 1098 N N . GLU A 1 143 ? -10.594 2.998 -0.681 1 94.88 143 GLU A N 1
ATOM 1099 C CA . GLU A 1 143 ? -10.203 4.348 -0.293 1 94.88 143 GLU A CA 1
ATOM 1100 C C . GLU A 1 143 ? -11.414 5.266 -0.187 1 94.88 143 GLU A C 1
ATOM 1102 O O . GLU A 1 143 ? -11.383 6.273 0.521 1 94.88 143 GLU A O 1
ATOM 1107 N N . GLN A 1 144 ? -12.539 4.922 -0.848 1 95.94 144 GLN A N 1
ATOM 1108 C CA . GLN A 1 144 ? -13.758 5.715 -0.777 1 95.94 144 GLN A CA 1
ATOM 1109 C C . GLN A 1 144 ? -14.383 5.645 0.615 1 95.94 144 GLN A C 1
ATOM 1111 O O . GLN A 1 144 ? -15.18 6.508 0.989 1 95.94 144 GLN A O 1
ATOM 1116 N N . TYR A 1 145 ? -14.047 4.613 1.345 1 95.88 145 TYR A N 1
ATOM 1117 C CA . TYR A 1 145 ? -14.648 4.395 2.656 1 95.88 145 TYR A CA 1
ATOM 1118 C C . TYR A 1 145 ? -13.758 4.953 3.762 1 95.88 145 TYR A C 1
ATOM 1120 O O . TYR A 1 145 ? -14.023 4.734 4.945 1 95.88 145 TYR A O 1
ATOM 1128 N N . LEU A 1 146 ? -12.68 5.582 3.371 1 94.12 146 LEU A N 1
ATOM 1129 C CA . LEU A 1 146 ? -11.758 6.125 4.359 1 94.12 146 LEU A CA 1
ATOM 1130 C C . LEU A 1 146 ? -12.273 7.453 4.91 1 94.12 146 LEU A C 1
ATOM 1132 O O . LEU A 1 146 ? -13.023 8.164 4.234 1 94.12 146 LEU A O 1
ATOM 1136 N N . MET B 1 1 ? -15.664 29.641 11.789 1 64.44 1 MET B N 1
ATOM 1137 C CA . MET B 1 1 ? -14.328 30.234 11.781 1 64.44 1 MET B CA 1
ATOM 1138 C C . MET B 1 1 ? -13.367 29.438 12.641 1 64.44 1 MET B C 1
ATOM 1140 O O . MET B 1 1 ? -12.297 29.031 12.172 1 64.44 1 MET B O 1
ATOM 1144 N N . GLU B 1 2 ? -13.688 29.031 13.758 1 71.94 2 GLU B N 1
ATOM 1145 C CA . GLU B 1 2 ? -12.859 28.266 14.672 1 71.94 2 GLU B CA 1
ATOM 1146 C C . GLU B 1 2 ? -12.633 26.844 14.156 1 71.94 2 GLU B C 1
ATOM 1148 O O . GLU B 1 2 ? -11.516 26.328 14.203 1 71.94 2 GLU B O 1
ATOM 1153 N N . ASN B 1 3 ? -13.602 26.25 13.531 1 74.38 3 ASN B N 1
ATOM 1154 C CA . ASN B 1 3 ? -13.492 24.891 12.984 1 74.38 3 ASN B CA 1
ATOM 1155 C C . ASN B 1 3 ? -12.516 24.859 11.805 1 74.38 3 ASN B C 1
ATOM 1157 O O . ASN B 1 3 ? -11.758 23.891 11.656 1 74.38 3 ASN B O 1
ATOM 1161 N N . GLN B 1 4 ? -12.609 25.906 11.07 1 80 4 GLN B N 1
ATOM 1162 C CA . GLN B 1 4 ? -11.727 26 9.914 1 80 4 GLN B CA 1
ATOM 1163 C C . GLN B 1 4 ? -10.266 26.094 10.352 1 80 4 GLN B C 1
ATOM 1165 O O . GLN B 1 4 ? -9.398 25.438 9.773 1 80 4 GLN B O 1
ATOM 1170 N N . LYS B 1 5 ? -10.078 26.938 11.336 1 82 5 LYS B N 1
ATOM 1171 C CA . LYS B 1 5 ? -8.711 27.078 11.844 1 82 5 LYS B CA 1
ATOM 1172 C C . LYS B 1 5 ? -8.203 25.75 12.414 1 82 5 LYS B C 1
ATOM 1174 O O . LYS B 1 5 ? -7.051 25.375 12.18 1 82 5 LYS B O 1
ATOM 1179 N N . ASN B 1 6 ? -9.047 25.109 13.039 1 89.56 6 ASN B N 1
ATOM 1180 C CA . ASN B 1 6 ? -8.672 23.828 13.617 1 89.56 6 ASN B CA 1
ATOM 1181 C C . ASN B 1 6 ? -8.383 22.781 12.539 1 89.56 6 ASN B C 1
ATOM 1183 O O . ASN B 1 6 ? -7.387 22.062 12.609 1 89.56 6 ASN B O 1
ATOM 1187 N N . ASP B 1 7 ? -9.227 22.781 11.508 1 95.19 7 ASP B N 1
ATOM 1188 C CA . ASP B 1 7 ? -9.008 21.844 10.398 1 95.19 7 ASP B CA 1
ATOM 1189 C C . ASP B 1 7 ? -7.695 22.156 9.68 1 95.19 7 ASP B C 1
ATOM 1191 O O . ASP B 1 7 ? -6.98 21.234 9.273 1 95.19 7 ASP B O 1
ATOM 1195 N N . ASN B 1 8 ? -7.465 23.453 9.555 1 95.44 8 ASN B N 1
ATOM 1196 C CA . ASN B 1 8 ? -6.25 23.891 8.875 1 95.44 8 ASN B CA 1
ATOM 1197 C C . ASN B 1 8 ? -4.996 23.438 9.609 1 95.44 8 ASN B C 1
ATOM 1199 O O . ASN B 1 8 ? -4.121 22.797 9.023 1 95.44 8 ASN B O 1
ATOM 1203 N N . LEU B 1 9 ? -4.988 23.703 10.883 1 95.75 9 LEU B N 1
ATOM 1204 C CA . LEU B 1 9 ? -3.834 23.312 11.688 1 95.75 9 LEU B CA 1
ATOM 1205 C C . LEU B 1 9 ? -3.707 21.797 11.766 1 95.75 9 LEU B C 1
ATOM 1207 O O . LEU B 1 9 ? -2.598 21.266 11.727 1 95.75 9 LEU B O 1
ATOM 1211 N N . ASN B 1 10 ? -4.777 21.156 11.875 1 95.31 10 ASN B N 1
ATOM 1212 C CA . ASN B 1 10 ? -4.754 19.703 11.945 1 95.31 10 ASN B CA 1
ATOM 1213 C C . ASN B 1 10 ? -4.223 19.078 10.648 1 95.31 10 ASN B C 1
ATOM 1215 O O . ASN B 1 10 ? -3.451 18.125 10.688 1 95.31 10 ASN B O 1
ATOM 1219 N N . MET B 1 11 ? -4.645 19.578 9.531 1 97.06 11 MET B N 1
ATOM 1220 C CA . MET B 1 11 ? -4.133 19.078 8.258 1 97.06 11 MET B CA 1
ATOM 1221 C C . MET B 1 11 ? -2.639 19.344 8.133 1 97.06 11 MET B C 1
ATOM 1223 O O . MET B 1 11 ? -1.879 18.453 7.738 1 97.06 11 MET B O 1
ATOM 1227 N N . LEU B 1 12 ? -2.24 20.547 8.461 1 97.69 12 LEU B N 1
ATOM 1228 C CA . LEU B 1 12 ? -0.822 20.875 8.391 1 97.69 12 LEU B CA 1
ATOM 1229 C C . LEU B 1 12 ? -0.006 19.984 9.312 1 97.69 12 LEU B C 1
ATOM 1231 O O . LEU B 1 12 ? 1.085 19.547 8.945 1 97.69 12 LEU B O 1
ATOM 1235 N N . GLU B 1 13 ? -0.521 19.688 10.469 1 95.31 13 GLU B N 1
ATOM 1236 C CA . GLU B 1 13 ? 0.14 18.766 11.391 1 95.31 13 GLU B CA 1
ATOM 1237 C C . GLU B 1 13 ? 0.254 17.375 10.789 1 95.31 13 GLU B C 1
ATOM 1239 O O . GLU B 1 13 ? 1.275 16.703 10.953 1 95.31 13 GLU B O 1
ATOM 1244 N N . ALA B 1 14 ? -0.768 16.875 10.172 1 95.06 14 ALA B N 1
ATOM 1245 C CA . ALA B 1 14 ? -0.735 15.578 9.5 1 95.06 14 ALA B CA 1
ATOM 1246 C C . ALA B 1 14 ? 0.354 15.539 8.43 1 95.06 14 ALA B C 1
ATOM 1248 O O . ALA B 1 14 ? 1.038 14.531 8.273 1 95.06 14 ALA B O 1
ATOM 1249 N N . ILE B 1 15 ? 0.501 16.688 7.707 1 97.5 15 ILE B N 1
ATOM 1250 C CA . ILE B 1 15 ? 1.552 16.766 6.699 1 97.5 15 ILE B CA 1
ATOM 1251 C C . ILE B 1 15 ? 2.92 16.688 7.375 1 97.5 15 ILE B C 1
ATOM 1253 O O . ILE B 1 15 ? 3.809 15.977 6.91 1 97.5 15 ILE B O 1
ATOM 1257 N N . VAL B 1 16 ? 3.092 17.375 8.453 1 95.75 16 VAL B N 1
ATOM 1258 C CA . VAL B 1 16 ? 4.352 17.344 9.188 1 95.75 16 VAL B CA 1
ATOM 1259 C C . VAL B 1 16 ? 4.68 15.922 9.617 1 95.75 16 VAL B C 1
ATOM 1261 O O . VAL B 1 16 ? 5.793 15.445 9.398 1 95.75 16 VAL B O 1
ATOM 1264 N N . GLN B 1 17 ? 3.721 15.234 10.18 1 92.12 17 GLN B N 1
ATOM 1265 C CA . GLN B 1 17 ? 3.939 13.883 10.664 1 92.12 17 GLN B CA 1
ATOM 1266 C C . GLN B 1 17 ? 4.277 12.93 9.516 1 92.12 17 GLN B C 1
ATOM 1268 O O . GLN B 1 17 ? 5.211 12.133 9.625 1 92.12 17 GLN B O 1
ATOM 1273 N N . ASN B 1 18 ? 3.531 12.977 8.445 1 93.69 18 ASN B N 1
ATOM 1274 C CA . ASN B 1 18 ? 3.758 12.133 7.281 1 93.69 18 ASN B CA 1
ATOM 1275 C C . ASN B 1 18 ? 5.152 12.344 6.695 1 93.69 18 ASN B C 1
ATOM 1277 O O . ASN B 1 18 ? 5.887 11.383 6.473 1 93.69 18 ASN B O 1
ATOM 1281 N N . THR B 1 19 ? 5.504 13.594 6.516 1 95.88 19 THR B N 1
ATOM 1282 C CA . THR B 1 19 ? 6.781 13.906 5.887 1 95.88 19 THR B CA 1
ATOM 1283 C C . THR B 1 19 ? 7.941 13.586 6.828 1 95.88 19 THR B C 1
ATOM 1285 O O . THR B 1 19 ? 9.016 13.195 6.383 1 95.88 19 THR B O 1
ATOM 1288 N N . GLU B 1 20 ? 7.773 13.742 8.125 1 92.88 20 GLU B N 1
ATOM 1289 C CA . GLU B 1 20 ? 8.805 13.359 9.078 1 92.88 20 GLU B CA 1
ATOM 1290 C C . GLU B 1 20 ? 9.062 11.852 9.039 1 92.88 20 GLU B C 1
ATOM 1292 O O . GLU B 1 20 ? 10.211 11.414 9.07 1 92.88 20 GLU B O 1
ATOM 1297 N N . MET B 1 21 ? 7.98 11.102 8.961 1 88.5 21 MET B N 1
ATOM 1298 C CA . MET B 1 21 ? 8.133 9.656 8.844 1 88.5 21 MET B CA 1
ATOM 1299 C C . MET B 1 21 ? 8.938 9.297 7.594 1 88.5 21 MET B C 1
ATOM 1301 O O . MET B 1 21 ? 9.836 8.461 7.648 1 88.5 21 MET B O 1
ATOM 1305 N N . GLY B 1 22 ? 8.609 9.969 6.508 1 91.81 22 GLY B N 1
ATOM 1306 C CA . GLY B 1 22 ? 9.305 9.703 5.258 1 91.81 22 GL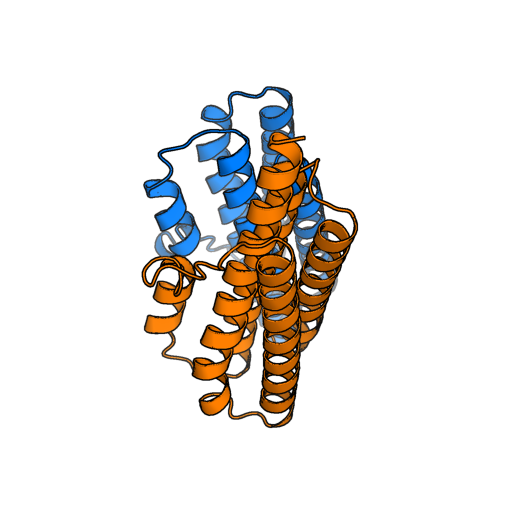Y B CA 1
ATOM 1307 C C . GLY B 1 22 ? 10.781 10.062 5.309 1 91.81 22 GLY B C 1
ATOM 1308 O O . GLY B 1 22 ? 11.641 9.219 5.047 1 91.81 22 GLY B O 1
ATOM 1309 N N . LYS B 1 23 ? 11.07 11.258 5.715 1 94 23 LYS B N 1
ATOM 1310 C CA . LYS B 1 23 ? 12.453 11.727 5.688 1 94 23 LYS B CA 1
ATOM 1311 C C . LYS B 1 23 ? 13.312 10.969 6.695 1 94 23 LYS B C 1
ATOM 1313 O O . LYS B 1 23 ? 14.461 10.617 6.402 1 94 23 LYS B O 1
ATOM 1318 N N . ASN B 1 24 ? 12.789 10.688 7.906 1 89.25 24 ASN B N 1
ATOM 1319 C CA . ASN B 1 24 ? 13.547 9.961 8.922 1 89.25 24 ASN B CA 1
ATOM 1320 C C . ASN B 1 24 ? 13.82 8.523 8.492 1 89.25 24 ASN B C 1
ATOM 1322 O O . ASN B 1 24 ? 14.914 8 8.727 1 89.25 24 ASN B O 1
ATOM 1326 N N . THR B 1 25 ? 12.812 7.855 7.91 1 87.12 25 THR B N 1
ATOM 1327 C CA . THR B 1 25 ? 13.008 6.512 7.375 1 87.12 25 THR B CA 1
ATOM 1328 C C . THR B 1 25 ? 14.117 6.5 6.332 1 87.12 25 THR B C 1
ATOM 1330 O O . THR B 1 25 ? 15.016 5.66 6.387 1 87.12 25 THR B O 1
ATOM 1333 N N . LEU B 1 26 ? 14.109 7.441 5.434 1 92.62 26 LEU B N 1
ATOM 1334 C CA . LEU B 1 26 ? 15.086 7.477 4.348 1 92.62 26 LEU B CA 1
ATOM 1335 C C . LEU B 1 26 ? 16.469 7.836 4.875 1 92.62 26 LEU B C 1
ATOM 1337 O O . LEU B 1 26 ? 17.484 7.359 4.352 1 92.62 26 LEU B O 1
ATOM 1341 N N . ASP B 1 27 ? 16.531 8.672 5.965 1 92.25 27 ASP B N 1
ATOM 1342 C CA . ASP B 1 27 ? 17.812 8.953 6.594 1 92.25 27 ASP B CA 1
ATOM 1343 C C . ASP B 1 27 ? 18.469 7.676 7.098 1 92.25 27 ASP B C 1
ATOM 1345 O O . ASP B 1 27 ? 19.703 7.551 7.062 1 92.25 27 ASP B O 1
ATOM 1349 N N . GLN B 1 28 ? 17.656 6.746 7.508 1 87.12 28 GLN B N 1
ATOM 1350 C CA . GLN B 1 28 ? 18.172 5.484 8.031 1 87.12 28 GLN B CA 1
ATOM 1351 C C . GLN B 1 28 ? 18.516 4.52 6.898 1 87.12 28 GLN B C 1
ATOM 1353 O O . GLN B 1 28 ? 19.469 3.746 7.008 1 87.12 28 GLN B O 1
ATOM 1358 N N . LEU B 1 29 ? 17.844 4.562 5.777 1 90.62 29 LEU B N 1
ATOM 1359 C CA . LEU B 1 29 ? 17.953 3.518 4.766 1 90.62 29 LEU B CA 1
ATOM 1360 C C . LEU B 1 29 ? 18.984 3.898 3.703 1 90.62 29 LEU B C 1
ATOM 1362 O O . LEU B 1 29 ? 19.625 3.025 3.107 1 90.62 29 LEU B O 1
ATOM 1366 N N . VAL B 1 30 ? 19.172 5.203 3.461 1 94.31 30 VAL B N 1
ATOM 1367 C CA . VAL B 1 30 ? 20.047 5.68 2.387 1 94.31 30 VAL B CA 1
ATOM 1368 C C . VAL B 1 30 ? 21.453 5.109 2.566 1 94.31 30 VAL B C 1
ATOM 1370 O O . VAL B 1 30 ? 22.031 4.578 1.621 1 94.31 30 VAL B O 1
ATOM 1373 N N . PRO B 1 31 ? 22 5.078 3.836 1 92.94 31 PRO B N 1
ATOM 1374 C CA . PRO B 1 31 ? 23.359 4.535 4.004 1 92.94 31 PRO B CA 1
ATOM 1375 C C . PRO B 1 31 ? 23.422 3.031 3.746 1 92.94 31 PRO B C 1
ATOM 1377 O O . PRO B 1 31 ? 24.5 2.488 3.514 1 92.94 31 PRO B O 1
ATOM 1380 N N . MET B 1 32 ? 22.297 2.363 3.74 1 89.31 32 MET B N 1
ATOM 1381 C CA . MET B 1 32 ? 22.25 0.915 3.566 1 89.31 32 MET B CA 1
ATOM 1382 C C . MET B 1 32 ? 22.156 0.547 2.09 1 89.31 32 MET B C 1
ATOM 1384 O O . MET B 1 32 ? 22.391 -0.606 1.719 1 89.31 32 MET B O 1
ATOM 1388 N N . ALA B 1 33 ? 21.703 1.475 1.257 1 93.38 33 ALA B N 1
ATOM 1389 C CA . ALA B 1 33 ? 21.484 1.202 -0.161 1 93.38 33 ALA B CA 1
ATOM 1390 C C . ALA B 1 33 ? 22.797 1.042 -0.903 1 93.38 33 ALA B C 1
ATOM 1392 O O . ALA B 1 33 ? 23.641 1.946 -0.891 1 93.38 33 ALA B O 1
ATOM 1393 N N . GLU B 1 34 ? 23.016 -0.067 -1.574 1 92.62 34 GLU B N 1
ATOM 1394 C CA . GLU B 1 34 ? 24.281 -0.362 -2.258 1 92.62 34 GLU B CA 1
ATOM 1395 C C . GLU B 1 34 ? 24.203 -0.009 -3.74 1 92.62 34 GLU B C 1
ATOM 1397 O O . GLU B 1 34 ? 25.203 0.334 -4.359 1 92.62 34 GLU B O 1
ATOM 1402 N N . ASP B 1 35 ? 23.062 -0.147 -4.305 1 95.81 35 ASP B N 1
ATOM 1403 C CA . ASP B 1 35 ? 22.844 0.23 -5.699 1 95.81 35 ASP B CA 1
ATOM 1404 C C . ASP B 1 35 ? 22.844 1.748 -5.863 1 95.81 35 ASP B C 1
ATOM 1406 O O . ASP B 1 35 ? 22.016 2.441 -5.258 1 95.81 35 ASP B O 1
ATOM 1410 N N . GLU B 1 36 ? 23.703 2.26 -6.691 1 96.25 36 GLU B N 1
ATOM 1411 C CA . GLU B 1 36 ? 23.922 3.699 -6.805 1 96.25 36 GLU B CA 1
ATOM 1412 C C . GLU B 1 36 ? 22.688 4.402 -7.367 1 96.25 36 GLU B C 1
ATOM 1414 O O . GLU B 1 36 ? 22.344 5.512 -6.953 1 96.25 36 GLU B O 1
ATOM 1419 N N . GLN B 1 37 ? 22.047 3.816 -8.359 1 97.19 37 GLN B N 1
ATOM 1420 C CA . GLN B 1 37 ? 20.844 4.414 -8.922 1 97.19 37 GLN B CA 1
ATOM 1421 C C . GLN B 1 37 ? 19.703 4.426 -7.906 1 97.19 37 GLN B C 1
ATOM 1423 O O . GLN B 1 37 ? 18.984 5.41 -7.797 1 97.19 37 GLN B O 1
ATOM 1428 N N . PHE B 1 38 ? 19.656 3.312 -7.172 1 97.75 38 PHE B N 1
ATOM 1429 C CA . PHE B 1 38 ? 18.672 3.217 -6.105 1 97.75 38 PHE B CA 1
ATOM 1430 C C . PHE B 1 38 ? 18.938 4.246 -5.02 1 97.75 38 PHE B C 1
ATOM 1432 O O . PHE B 1 38 ? 18.016 4.938 -4.566 1 97.75 38 PHE B O 1
ATOM 1439 N N . LYS B 1 39 ? 20.125 4.367 -4.629 1 96.88 39 LYS B N 1
ATOM 1440 C CA . LYS B 1 39 ? 20.531 5.34 -3.615 1 96.88 39 LYS B CA 1
ATOM 1441 C C . LYS B 1 39 ? 20.188 6.762 -4.059 1 96.88 39 LYS B C 1
ATOM 1443 O O . LYS B 1 39 ? 19.719 7.57 -3.262 1 96.88 39 LYS B O 1
ATOM 1448 N N . ALA B 1 40 ? 20.422 7.109 -5.273 1 98.06 40 ALA B N 1
ATOM 1449 C CA . ALA B 1 40 ? 20.109 8.43 -5.812 1 98.06 40 ALA B CA 1
ATOM 1450 C C . ALA B 1 40 ? 18.609 8.711 -5.738 1 98.06 40 ALA B C 1
ATOM 1452 O O . ALA B 1 40 ? 18.188 9.828 -5.426 1 98.06 40 ALA B O 1
ATOM 1453 N N . GLU B 1 41 ? 17.828 7.699 -6.102 1 98.25 41 GLU B N 1
ATOM 1454 C CA . GLU B 1 41 ? 16.375 7.836 -6.016 1 98.25 41 GLU B CA 1
ATOM 1455 C C . GLU B 1 41 ? 15.922 8.086 -4.578 1 98.25 41 GLU B C 1
ATOM 1457 O O . GLU B 1 41 ? 15.055 8.922 -4.332 1 98.25 41 GLU B O 1
ATOM 1462 N N . LEU B 1 42 ? 16.516 7.363 -3.592 1 97.88 42 LEU B N 1
ATOM 1463 C CA . LEU B 1 42 ? 16.172 7.555 -2.186 1 97.88 42 LEU B CA 1
ATOM 1464 C C . LEU B 1 42 ? 16.547 8.961 -1.728 1 97.88 42 LEU B C 1
ATOM 1466 O O . LEU B 1 42 ? 15.789 9.586 -0.974 1 97.88 42 LEU B O 1
ATOM 1470 N N . LEU B 1 43 ? 17.641 9.438 -2.164 1 98.25 43 LEU B N 1
ATOM 1471 C CA . LEU B 1 43 ? 18.062 10.789 -1.813 1 98.25 43 LEU B CA 1
ATOM 1472 C C . LEU B 1 43 ? 17.125 11.836 -2.402 1 98.25 43 LEU B C 1
ATOM 1474 O O . LEU B 1 43 ? 16.781 12.812 -1.736 1 98.25 43 LEU B O 1
ATOM 1478 N N . ARG B 1 44 ? 16.75 11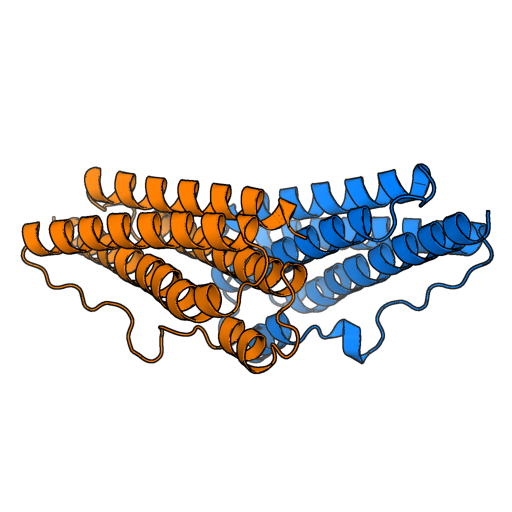.602 -3.631 1 98.25 44 ARG B N 1
ATOM 1479 C CA . ARG B 1 44 ? 15.773 12.492 -4.25 1 98.25 44 ARG B CA 1
ATOM 1480 C C . ARG B 1 44 ? 14.484 12.555 -3.443 1 98.25 44 ARG B C 1
ATOM 1482 O O . ARG B 1 44 ? 13.969 13.633 -3.156 1 98.25 44 ARG B O 1
ATOM 1489 N N . GLN B 1 45 ? 13.93 11.414 -3.068 1 98.19 45 GLN B N 1
ATOM 1490 C CA . GLN B 1 45 ? 12.711 11.352 -2.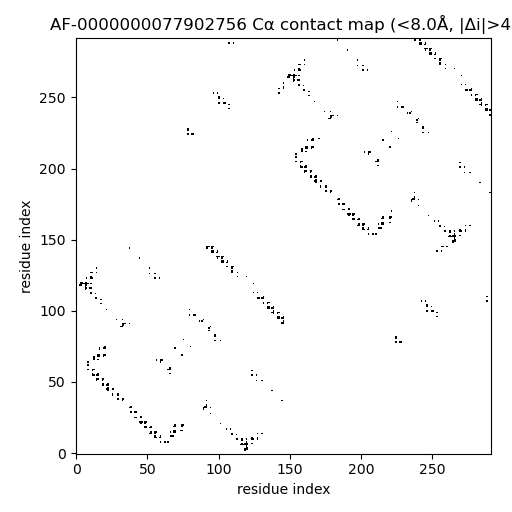27 1 98.19 45 GLN B CA 1
ATOM 1491 C C . GLN B 1 45 ? 12.898 12.039 -0.922 1 98.19 45 GLN B C 1
ATOM 1493 O O . GLN B 1 45 ? 12.031 12.797 -0.478 1 98.19 45 GLN B O 1
ATOM 1498 N N . ARG B 1 46 ? 14.039 11.773 -0.269 1 97.69 46 ARG B N 1
ATOM 1499 C CA . ARG B 1 46 ? 14.312 12.375 1.03 1 97.69 46 ARG B CA 1
ATOM 1500 C C . ARG B 1 46 ? 14.297 13.898 0.943 1 97.69 46 ARG B C 1
ATOM 1502 O O . ARG B 1 46 ? 13.719 14.57 1.807 1 97.69 46 ARG B O 1
ATOM 1509 N N . ASN B 1 47 ? 14.875 14.422 -0.091 1 98.44 47 ASN B N 1
ATOM 1510 C CA . ASN B 1 47 ? 14.922 15.875 -0.273 1 98.44 47 ASN B CA 1
ATOM 1511 C C . ASN B 1 47 ? 13.523 16.453 -0.467 1 98.44 47 ASN B C 1
ATOM 1513 O O . ASN B 1 47 ? 13.219 17.531 0.062 1 98.44 47 ASN B O 1
ATOM 1517 N N . ILE B 1 48 ? 12.727 15.758 -1.238 1 98.75 48 ILE B N 1
ATOM 1518 C CA . ILE B 1 48 ? 11.375 16.25 -1.481 1 98.75 48 ILE B CA 1
ATOM 1519 C C . ILE B 1 48 ? 10.562 16.188 -0.191 1 98.75 48 ILE B C 1
ATOM 1521 O O . ILE B 1 48 ? 9.812 17.109 0.129 1 98.75 48 ILE B O 1
ATOM 1525 N N . TYR B 1 49 ? 10.68 15.078 0.631 1 97.81 49 TYR B N 1
ATOM 1526 C CA . TYR B 1 49 ? 10.047 15.023 1.941 1 97.81 49 TYR B CA 1
ATOM 1527 C C . TYR B 1 49 ? 10.477 16.203 2.811 1 97.81 49 TYR B C 1
ATOM 1529 O O . TYR B 1 49 ? 9.648 16.797 3.508 1 97.81 49 TYR B O 1
ATOM 1537 N N . ARG B 1 50 ? 11.742 16.547 2.834 1 97.94 50 ARG B N 1
ATOM 1538 C CA . ARG B 1 50 ? 12.266 17.641 3.635 1 97.94 50 ARG B CA 1
ATOM 1539 C C . ARG B 1 50 ? 11.648 18.969 3.203 1 97.94 50 ARG B C 1
ATOM 1541 O O . ARG B 1 50 ? 11.273 19.797 4.043 1 97.94 50 ARG B O 1
ATOM 1548 N N . GLN B 1 51 ? 11.578 19.156 1.906 1 98.62 51 GLN B N 1
ATOM 1549 C CA . GLN B 1 51 ? 10.992 20.391 1.38 1 98.62 51 GLN B CA 1
ATOM 1550 C C . GLN B 1 51 ? 9.531 20.516 1.795 1 98.62 51 GLN B C 1
ATOM 1552 O O . GLN B 1 51 ? 9.117 21.578 2.27 1 98.62 51 GLN B O 1
ATOM 1557 N N . LEU B 1 52 ? 8.758 19.484 1.623 1 98.69 52 LEU B N 1
ATOM 1558 C CA . LEU B 1 52 ? 7.344 19.5 1.993 1 98.69 52 LEU B CA 1
ATOM 1559 C C . LEU B 1 52 ? 7.18 19.703 3.496 1 98.69 52 LEU B C 1
ATOM 1561 O O . LEU B 1 52 ? 6.281 20.422 3.939 1 98.69 52 LEU B O 1
ATOM 1565 N N . ASN B 1 53 ? 8.047 19.047 4.273 1 97.69 53 ASN B N 1
ATOM 1566 C CA . ASN B 1 53 ? 8.062 19.219 5.723 1 97.69 53 ASN B CA 1
ATOM 1567 C C . ASN B 1 53 ? 8.289 20.672 6.125 1 97.69 53 ASN B C 1
ATOM 1569 O O . ASN B 1 53 ? 7.562 21.203 6.957 1 97.69 53 ASN B O 1
ATOM 1573 N N . GLN B 1 54 ? 9.227 21.281 5.527 1 97.81 54 GLN B N 1
ATOM 1574 C CA . GLN B 1 54 ? 9.547 22.688 5.812 1 97.81 54 GLN B CA 1
ATOM 1575 C C . GLN B 1 54 ? 8.383 23.594 5.438 1 97.81 54 GLN B C 1
ATOM 1577 O O . GLN B 1 54 ? 8.062 24.531 6.172 1 97.81 54 GLN B O 1
ATOM 1582 N N . GLU B 1 55 ? 7.789 23.344 4.266 1 98.19 55 GLU B N 1
ATOM 1583 C CA . GLU B 1 55 ? 6.637 24.141 3.84 1 98.19 55 GLU B CA 1
ATOM 1584 C C . GLU B 1 55 ? 5.496 24.031 4.848 1 98.19 55 GLU B C 1
ATOM 1586 O O . GLU B 1 55 ? 4.848 25.031 5.16 1 98.19 55 GLU B O 1
ATOM 1591 N N . ALA B 1 56 ? 5.254 22.859 5.379 1 97.94 56 ALA B N 1
ATOM 1592 C CA . ALA B 1 56 ? 4.188 22.656 6.355 1 97.94 56 ALA B CA 1
ATOM 1593 C C . ALA B 1 56 ? 4.508 23.359 7.672 1 97.94 56 ALA B C 1
ATOM 1595 O O . ALA B 1 56 ? 3.639 23.984 8.281 1 97.94 56 ALA B O 1
ATOM 1596 N N . HIS B 1 57 ? 5.754 23.266 8.133 1 96.69 57 HIS B N 1
ATOM 1597 C CA . HIS B 1 57 ? 6.18 23.969 9.336 1 96.69 57 HIS B CA 1
ATOM 1598 C C . HIS B 1 57 ? 5.988 25.469 9.18 1 96.69 57 HIS B C 1
ATOM 1600 O O . HIS B 1 57 ? 5.473 26.141 10.086 1 96.69 57 HIS B O 1
ATOM 1606 N N . ALA B 1 58 ? 6.406 25.953 8.07 1 97 58 ALA B N 1
ATOM 1607 C CA . ALA B 1 58 ? 6.281 27.391 7.816 1 97 58 ALA B CA 1
ATOM 1608 C C . ALA B 1 58 ? 4.816 27.828 7.824 1 97 58 ALA B C 1
ATOM 1610 O O . ALA B 1 58 ? 4.484 28.906 8.336 1 97 58 ALA B O 1
ATOM 1611 N N . ALA B 1 59 ? 3.92 27.047 7.219 1 96.69 59 ALA B N 1
ATOM 1612 C CA . ALA B 1 59 ? 2.492 27.359 7.172 1 96.69 59 ALA B CA 1
ATOM 1613 C C . ALA B 1 59 ? 1.885 27.359 8.57 1 96.69 59 ALA B C 1
ATOM 1615 O O . ALA B 1 59 ? 1.062 28.219 8.898 1 96.69 59 ALA B O 1
ATOM 1616 N N . ILE B 1 60 ? 2.312 26.438 9.422 1 96.38 60 ILE B N 1
ATOM 1617 C CA . ILE B 1 60 ? 1.836 26.391 10.805 1 96.38 60 ILE B CA 1
ATOM 1618 C C . ILE B 1 60 ? 2.289 27.641 11.547 1 96.38 60 ILE B C 1
ATOM 1620 O O . ILE B 1 60 ? 1.5 28.266 12.266 1 96.38 60 ILE B O 1
ATOM 1624 N N . ASP B 1 61 ? 3.51 28 11.359 1 94.06 61 ASP B N 1
ATOM 1625 C CA . ASP B 1 61 ? 4.055 29.188 11.992 1 94.06 61 ASP B CA 1
ATOM 1626 C C . ASP B 1 61 ? 3.279 30.438 11.57 1 94.06 61 ASP B C 1
ATOM 1628 O O . ASP B 1 61 ? 2.979 31.297 12.406 1 94.06 61 ASP B O 1
ATOM 1632 N N . ALA B 1 62 ? 2.961 30.484 10.297 1 92.69 62 ALA B N 1
ATOM 1633 C CA . ALA B 1 62 ? 2.244 31.641 9.75 1 92.69 62 ALA B CA 1
ATOM 1634 C C . ALA B 1 62 ? 0.845 31.734 10.344 1 92.69 62 ALA B C 1
ATOM 1636 O O . ALA B 1 62 ? 0.285 32.844 10.438 1 92.69 62 ALA B O 1
ATOM 1637 N N . CYS B 1 63 ? 0.279 30.625 10.805 1 90.25 63 CYS B N 1
ATOM 1638 C CA . CYS B 1 63 ? -1.047 30.594 11.406 1 90.25 63 CYS B CA 1
ATOM 1639 C C . CYS B 1 63 ? -0.964 30.797 12.914 1 90.25 63 CYS B C 1
ATOM 1641 O O . CYS B 1 63 ? -1.987 30.812 13.602 1 90.25 63 CYS B O 1
ATOM 1643 N N . GLY B 1 64 ? 0.292 31.016 13.469 1 88.06 64 GLY B N 1
ATOM 1644 C CA . GLY B 1 64 ? 0.495 31.234 14.891 1 88.06 64 GLY B CA 1
ATOM 1645 C C . GLY B 1 64 ? 0.559 29.953 15.695 1 88.06 64 GLY B C 1
ATOM 1646 O O . GLY B 1 64 ? 0.414 29.969 16.922 1 88.06 64 GLY B O 1
ATOM 1647 N N . GLY B 1 65 ? 0.59 28.859 14.898 1 86.44 65 GLY B N 1
ATOM 1648 C CA . GLY B 1 65 ? 0.694 27.578 15.578 1 86.44 65 GLY B CA 1
ATOM 1649 C C . GLY B 1 65 ? 2.125 27.094 15.719 1 86.44 65 GLY B C 1
ATOM 1650 O O . GLY B 1 65 ? 3.066 27.812 15.383 1 86.44 65 GLY B O 1
ATOM 1651 N N . SER B 1 66 ? 2.289 25.969 16.422 1 84.62 66 SER B N 1
ATOM 1652 C CA . SER B 1 66 ? 3.553 25.25 16.516 1 84.62 66 SER B CA 1
ATOM 1653 C C . SER B 1 66 ? 3.367 23.766 16.203 1 84.62 66 SER B C 1
ATOM 1655 O O . SER B 1 66 ? 2.5 23.109 16.781 1 84.62 66 SER B O 1
ATOM 1657 N N . ALA B 1 67 ? 4.203 23.406 15.234 1 82 67 ALA B N 1
ATOM 1658 C CA . ALA B 1 67 ? 4.102 22 14.852 1 82 67 ALA B CA 1
ATOM 1659 C C . ALA B 1 67 ? 4.57 21.094 15.984 1 82 67 ALA B C 1
ATOM 1661 O O . ALA B 1 67 ? 5.574 21.375 16.641 1 82 67 ALA B O 1
ATOM 1662 N N . GLN B 1 68 ? 3.85 20.094 16.188 1 81.5 68 GLN B N 1
ATOM 1663 C CA . GLN B 1 68 ? 4.215 19.125 17.203 1 81.5 68 GLN B CA 1
ATOM 1664 C C . GLN B 1 68 ? 5.109 18.031 16.625 1 81.5 68 GLN B C 1
ATOM 1666 O O . GLN B 1 68 ? 6.039 17.562 17.297 1 81.5 68 GLN B O 1
ATOM 1671 N N . GLY B 1 69 ? 4.887 17.875 15.367 1 77.25 69 GLY B N 1
ATOM 1672 C CA . GLY B 1 69 ? 5.641 16.812 14.711 1 77.25 69 GLY B CA 1
ATOM 1673 C C . GLY B 1 69 ? 5.254 15.43 15.18 1 77.25 69 GLY B C 1
ATOM 1674 O O . GLY B 1 69 ? 4.129 15.211 15.633 1 77.25 69 GLY B O 1
ATOM 1675 N N . GLN B 1 70 ? 6.098 14.375 14.789 1 65.81 70 GLN B N 1
ATOM 1676 C CA . GLN B 1 70 ? 5.82 13 15.195 1 65.81 70 GLN B CA 1
ATOM 1677 C C . GLN B 1 70 ? 6.145 12.789 16.672 1 65.81 70 GLN B C 1
ATOM 1679 O O . GLN B 1 70 ? 7.176 13.25 17.156 1 65.81 70 GLN B O 1
ATOM 1684 N N . SER B 1 71 ? 5.035 12.539 17.391 1 54 71 SER B N 1
ATOM 1685 C CA . SER B 1 71 ? 5.504 12 18.656 1 54 71 SER B CA 1
ATOM 1686 C C . SER B 1 71 ? 6.504 10.867 18.453 1 54 71 SER B C 1
ATOM 1688 O O . SER B 1 71 ? 6.52 10.234 17.391 1 54 71 SER B O 1
ATOM 1690 N N . ALA B 1 72 ? 7.48 10.766 19.281 1 41.03 72 ALA B N 1
ATOM 1691 C CA . ALA B 1 72 ? 8.508 9.734 19.203 1 41.03 72 ALA B CA 1
ATOM 1692 C C . ALA B 1 72 ? 7.887 8.375 18.875 1 41.03 72 ALA B C 1
ATOM 1694 O O . ALA B 1 72 ? 8.484 7.574 18.141 1 41.03 72 ALA B O 1
ATOM 1695 N N . MET B 1 73 ? 6.805 8.148 19.484 1 40.38 73 MET B N 1
ATOM 1696 C CA . MET B 1 73 ? 6.094 6.887 19.328 1 40.38 73 MET B CA 1
ATOM 1697 C C . MET B 1 73 ? 5.469 6.773 17.938 1 40.38 73 MET B C 1
ATOM 1699 O O . MET B 1 73 ? 5.375 5.68 17.391 1 40.38 73 MET B O 1
ATOM 1703 N N . ALA B 1 74 ? 4.902 7.785 17.469 1 48.38 74 ALA B N 1
ATOM 1704 C CA . ALA B 1 74 ? 4.242 7.824 16.156 1 48.38 74 ALA B CA 1
ATOM 1705 C C . ALA B 1 74 ? 5.25 7.613 15.031 1 48.38 74 ALA B C 1
ATOM 1707 O O . ALA B 1 74 ? 4.867 7.309 13.898 1 48.38 74 ALA B O 1
ATOM 1708 N N . LYS B 1 75 ? 6.426 8.172 15.227 1 47.41 75 LYS B N 1
ATOM 1709 C CA . LYS B 1 75 ? 7.512 8.109 14.25 1 47.41 75 LYS B CA 1
ATOM 1710 C C . LYS B 1 75 ? 7.555 6.75 13.562 1 47.41 75 LYS B C 1
ATOM 1712 O O . LYS B 1 75 ? 7.676 6.676 12.336 1 47.41 75 LYS B O 1
ATOM 1717 N N . LEU B 1 76 ? 8.32 5.781 14.109 1 44.09 76 LEU B N 1
ATOM 1718 C CA . LEU B 1 76 ? 8.539 4.508 13.43 1 44.09 76 LEU B CA 1
ATOM 1719 C C . LEU B 1 76 ? 7.246 3.703 13.352 1 44.09 76 LEU B C 1
ATOM 1721 O O . LEU B 1 76 ? 6.762 3.203 14.375 1 44.09 76 LEU B O 1
ATOM 1725 N N . ASN B 1 77 ? 6.121 4.07 12.906 1 44.94 77 ASN B N 1
ATOM 1726 C CA . ASN B 1 77 ? 5.004 3.135 12.844 1 44.94 77 ASN B CA 1
ATOM 1727 C C . ASN B 1 77 ? 5.465 1.695 13.055 1 44.94 77 ASN B C 1
ATOM 1729 O O . ASN B 1 77 ? 6.379 1.227 12.367 1 44.94 77 ASN B O 1
ATOM 1733 N N . THR B 1 78 ? 5.156 1.164 14.211 1 42.88 78 THR B N 1
ATOM 1734 C CA . THR B 1 78 ? 5.355 -0.222 14.617 1 42.88 78 THR B CA 1
ATOM 1735 C C . THR B 1 78 ? 5.414 -1.14 13.398 1 42.88 78 THR B C 1
ATOM 1737 O O . THR B 1 78 ? 6.207 -2.084 13.367 1 42.88 78 THR B O 1
ATOM 1740 N N . LYS B 1 79 ? 4.469 -0.951 12.531 1 39.62 79 LYS B N 1
ATOM 1741 C CA . LYS B 1 79 ? 4.312 -1.934 11.461 1 39.62 79 LYS B CA 1
ATOM 1742 C C . LYS B 1 79 ? 5.516 -1.928 10.531 1 39.62 79 LYS B C 1
ATOM 1744 O O . LYS B 1 79 ? 6.02 -2.988 10.148 1 39.62 79 LYS B O 1
ATOM 1749 N N . VAL B 1 80 ? 6.012 -0.613 10.062 1 46.75 80 VAL B N 1
ATOM 1750 C CA . VAL B 1 80 ? 7.254 -0.579 9.297 1 46.75 80 VAL B CA 1
ATOM 1751 C C . VAL B 1 80 ? 8.398 -1.106 10.156 1 46.75 80 VAL B C 1
ATOM 1753 O O . VAL B 1 80 ? 9.273 -1.827 9.664 1 46.75 80 VAL B O 1
ATOM 1756 N N . SER B 1 81 ? 8.297 -0.714 11.438 1 46.56 81 SER B N 1
ATOM 1757 C CA . SER B 1 81 ? 9.406 -1.083 12.312 1 46.56 81 SER B CA 1
ATOM 1758 C C . SER B 1 81 ? 9.594 -2.596 12.367 1 46.56 81 SER B C 1
ATOM 1760 O O . SER B 1 81 ? 10.719 -3.088 12.352 1 46.56 81 SER B O 1
ATOM 1762 N N . ILE B 1 82 ? 8.555 -3.268 12.531 1 43.97 82 ILE B N 1
ATOM 1763 C CA . ILE B 1 82 ? 8.75 -4.711 12.602 1 43.97 82 ILE B CA 1
ATOM 1764 C C . ILE B 1 82 ? 9.375 -5.215 11.305 1 43.97 82 ILE B C 1
ATOM 1766 O O . ILE B 1 82 ? 10.281 -6.051 11.328 1 43.97 82 ILE B O 1
ATOM 1770 N N . GLY B 1 83 ? 8.93 -4.637 10.312 1 45.19 83 GLY B N 1
ATOM 1771 C CA . GLY B 1 83 ? 9.539 -5.059 9.062 1 45.19 83 GLY B CA 1
ATOM 1772 C C . GLY B 1 83 ? 11.008 -4.699 8.969 1 45.19 83 GLY B C 1
ATOM 1773 O O . GLY B 1 83 ? 11.828 -5.516 8.531 1 45.19 83 GLY B O 1
ATOM 1774 N N . MET B 1 84 ? 11.312 -3.426 9.531 1 46.59 84 MET B N 1
ATOM 1775 C CA . MET B 1 84 ? 12.688 -2.953 9.398 1 46.59 84 MET B CA 1
ATOM 1776 C C . MET B 1 84 ? 13.625 -3.764 10.281 1 46.59 84 MET B C 1
ATOM 1778 O O . MET B 1 84 ? 14.758 -4.062 9.883 1 46.59 84 MET B O 1
ATOM 1782 N N . LYS B 1 85 ? 13.148 -3.902 11.562 1 46.84 85 LYS B N 1
ATOM 1783 C CA . LYS B 1 85 ? 14.039 -4.633 12.453 1 46.84 85 LYS B CA 1
ATOM 1784 C C . LYS B 1 85 ? 14.391 -6.004 11.883 1 46.84 85 LYS B C 1
ATOM 1786 O O . LYS B 1 85 ? 15.445 -6.559 12.195 1 46.84 85 LYS B O 1
ATOM 1791 N N . THR B 1 86 ? 13.578 -6.426 11.125 1 45.91 86 THR B N 1
ATOM 1792 C CA . THR B 1 86 ? 13.82 -7.773 10.617 1 45.91 86 THR B CA 1
ATOM 1793 C C . THR B 1 86 ? 14.523 -7.723 9.258 1 45.91 86 THR B C 1
ATOM 1795 O O . THR B 1 86 ? 14.773 -8.758 8.648 1 45.91 86 THR B O 1
ATOM 1798 N N . ILE B 1 87 ? 14.844 -6.383 8.898 1 53.06 87 ILE B N 1
ATOM 1799 C CA . ILE B 1 87 ? 15.445 -6.406 7.566 1 53.06 87 ILE B CA 1
ATOM 1800 C C . ILE B 1 87 ? 16.859 -6.98 7.652 1 53.06 87 ILE B C 1
ATOM 1802 O O . ILE B 1 87 ? 17.781 -6.309 8.117 1 53.06 87 ILE B O 1
ATOM 1806 N N . THR B 1 88 ? 16.859 -8.062 7.695 1 60.44 88 THR B N 1
ATOM 1807 C CA . THR B 1 88 ? 18.141 -8.75 7.562 1 60.44 88 THR B CA 1
ATOM 1808 C C . THR B 1 88 ? 18.609 -8.742 6.109 1 60.44 88 THR B C 1
ATOM 1810 O O . THR B 1 88 ? 19.812 -8.734 5.844 1 60.44 88 THR B O 1
ATOM 1813 N N . ASP B 1 89 ? 17.703 -8.547 5.258 1 74.06 89 ASP B N 1
ATOM 1814 C CA . ASP B 1 89 ? 18.031 -8.5 3.834 1 74.06 89 ASP B CA 1
ATOM 1815 C C . ASP B 1 89 ? 18.016 -7.066 3.314 1 74.06 89 ASP B C 1
ATOM 1817 O O . ASP B 1 89 ? 16.953 -6.469 3.143 1 74.06 89 ASP B O 1
ATOM 1821 N N . LYS B 1 90 ? 19.234 -6.52 3.176 1 82.69 90 LYS B N 1
ATOM 1822 C CA . LYS B 1 90 ? 19.391 -5.129 2.758 1 82.69 90 LYS B CA 1
ATOM 1823 C C . LYS B 1 90 ? 19.516 -5.02 1.241 1 82.69 90 LYS B C 1
ATOM 1825 O O . LYS B 1 90 ? 20.062 -4.047 0.727 1 82.69 90 LYS B O 1
ATOM 1830 N N . SER B 1 91 ? 19 -5.973 0.624 1 89.81 91 SER B N 1
ATOM 1831 C CA . SER B 1 91 ? 19.016 -5.922 -0.834 1 89.81 91 SER B CA 1
ATOM 1832 C C . SER B 1 91 ? 18.141 -4.789 -1.361 1 89.81 91 SER B C 1
ATOM 1834 O O . SER B 1 91 ? 17.188 -4.375 -0.697 1 89.81 91 SER B O 1
ATOM 1836 N N . THR B 1 92 ? 18.562 -4.281 -2.49 1 94 92 THR B N 1
ATOM 1837 C CA . THR B 1 92 ? 17.797 -3.236 -3.156 1 94 92 THR B CA 1
ATOM 1838 C C . THR B 1 92 ? 16.312 -3.635 -3.268 1 94 92 THR B C 1
ATOM 1840 O O . THR B 1 92 ? 15.43 -2.83 -2.984 1 94 92 THR B O 1
ATOM 1843 N N . ARG B 1 93 ? 16.047 -4.832 -3.613 1 91.75 93 ARG B N 1
ATOM 1844 C CA . ARG B 1 93 ? 14.688 -5.336 -3.793 1 91.75 93 ARG B CA 1
ATOM 1845 C C . ARG B 1 93 ? 13.898 -5.246 -2.494 1 91.75 93 ARG B C 1
ATOM 1847 O O . ARG B 1 93 ? 12.75 -4.793 -2.49 1 91.75 93 ARG B O 1
ATOM 1854 N N . ASN B 1 94 ? 14.469 -5.645 -1.382 1 88.06 94 ASN B N 1
ATOM 1855 C CA . ASN B 1 94 ? 13.789 -5.629 -0.092 1 88.06 94 ASN B CA 1
ATOM 1856 C C . ASN B 1 94 ? 13.555 -4.203 0.401 1 88.06 94 ASN B C 1
ATOM 1858 O O . ASN B 1 94 ? 12.492 -3.885 0.925 1 88.06 94 ASN B O 1
ATOM 1862 N N . LEU B 1 95 ? 14.531 -3.352 0.324 1 89.5 95 LEU B N 1
ATOM 1863 C CA . LEU B 1 95 ? 14.367 -1.954 0.712 1 89.5 95 LEU B CA 1
ATOM 1864 C C . LEU B 1 95 ? 13.266 -1.289 -0.111 1 89.5 95 LEU B C 1
ATOM 1866 O O . LEU B 1 95 ? 12.445 -0.544 0.429 1 89.5 95 LEU B O 1
ATOM 1870 N N . ALA B 1 96 ? 13.289 -1.573 -1.454 1 93.06 96 ALA B N 1
ATOM 1871 C CA . ALA B 1 96 ? 12.258 -1.019 -2.334 1 93.06 96 ALA B CA 1
ATOM 1872 C C . ALA B 1 96 ? 10.867 -1.476 -1.911 1 93.06 96 ALA B C 1
ATOM 1874 O O . ALA B 1 96 ? 9.914 -0.693 -1.942 1 93.06 96 ALA B O 1
ATOM 1875 N N . GLU B 1 97 ? 10.727 -2.705 -1.556 1 89.44 97 GLU B N 1
ATOM 1876 C CA . GLU B 1 97 ? 9.445 -3.23 -1.103 1 89.44 97 GLU B CA 1
ATOM 1877 C C . GLU B 1 97 ? 8.961 -2.506 0.151 1 89.44 97 GLU B C 1
ATOM 1879 O O . GLU B 1 97 ? 7.816 -2.059 0.214 1 89.44 97 GLU B O 1
ATOM 1884 N N . MET B 1 98 ? 9.773 -2.375 1.098 1 85.81 98 MET B N 1
ATOM 1885 C CA . MET B 1 98 ? 9.43 -1.693 2.344 1 85.81 98 MET B CA 1
ATOM 1886 C C . MET B 1 98 ? 9.008 -0.253 2.078 1 85.81 98 MET B C 1
ATOM 1888 O O . MET B 1 98 ? 7.996 0.208 2.605 1 85.81 98 MET B O 1
ATOM 1892 N N . LEU B 1 99 ? 9.789 0.362 1.266 1 91.19 99 LEU B N 1
ATOM 1893 C CA . LEU B 1 99 ? 9.516 1.77 0.996 1 91.19 99 LEU B CA 1
ATOM 1894 C C . LEU B 1 99 ? 8.25 1.928 0.167 1 91.19 99 LEU B C 1
ATOM 1896 O O . LEU B 1 99 ? 7.512 2.904 0.329 1 91.19 99 LEU B O 1
ATOM 1900 N N . THR B 1 100 ? 7.961 1.004 -0.744 1 92.69 100 THR B N 1
ATOM 1901 C CA . THR B 1 100 ? 6.703 1.001 -1.482 1 92.69 100 THR B CA 1
ATOM 1902 C C . THR B 1 100 ? 5.516 0.896 -0.528 1 92.69 100 THR B C 1
ATOM 1904 O O . THR B 1 100 ? 4.547 1.646 -0.652 1 92.69 100 THR B O 1
ATOM 1907 N N . GLN B 1 101 ? 5.59 0.026 0.417 1 85.75 101 GLN B N 1
ATOM 1908 C CA . GLN B 1 101 ? 4.535 -0.117 1.415 1 85.75 101 GLN B CA 1
ATOM 1909 C C . GLN B 1 101 ? 4.391 1.153 2.248 1 85.75 101 GLN B C 1
ATOM 1911 O O . GLN B 1 101 ? 3.275 1.611 2.504 1 85.75 101 GLN B O 1
ATOM 1916 N N . GLY B 1 102 ? 5.492 1.699 2.697 1 87.12 102 GLY B N 1
ATOM 1917 C CA . GLY B 1 102 ? 5.465 2.949 3.439 1 87.12 102 GLY B CA 1
ATOM 1918 C C . GLY B 1 102 ? 4.801 4.082 2.68 1 87.12 102 GLY B C 1
ATOM 1919 O O . GLY B 1 102 ? 3.959 4.793 3.229 1 87.12 102 GLY B O 1
ATOM 1920 N N . SER B 1 103 ? 5.199 4.195 1.425 1 91.31 103 SER B N 1
ATOM 1921 C CA . SER B 1 103 ? 4.578 5.219 0.59 1 91.31 103 SER B CA 1
ATOM 1922 C C . SER B 1 103 ? 3.078 4.984 0.449 1 91.31 103 SER B C 1
ATOM 1924 O O . SER B 1 103 ? 2.293 5.938 0.449 1 91.31 103 SER B O 1
ATOM 1926 N N . GLY B 1 104 ? 2.682 3.732 0.272 1 90.06 104 GLY B N 1
ATOM 1927 C CA . GLY B 1 104 ? 1.268 3.398 0.206 1 90.06 104 GLY B CA 1
ATOM 1928 C C . GLY B 1 104 ? 0.5 3.801 1.45 1 90.06 104 GLY B C 1
ATOM 1929 O O . GLY B 1 104 ? -0.6 4.348 1.357 1 90.06 104 GLY B O 1
ATOM 1930 N N . MET B 1 105 ? 1.056 3.521 2.625 1 88.06 105 MET B N 1
ATOM 1931 C CA . MET B 1 105 ? 0.445 3.941 3.883 1 88.06 105 MET B CA 1
ATOM 1932 C C . MET B 1 105 ? 0.345 5.461 3.957 1 88.06 105 MET B C 1
ATOM 1934 O O . MET B 1 105 ? -0.644 6 4.461 1 88.06 105 MET B O 1
ATOM 1938 N N . GLY B 1 106 ? 1.442 6.113 3.467 1 92.38 106 GLY B N 1
ATOM 1939 C CA . GLY B 1 106 ? 1.416 7.566 3.408 1 92.38 106 GLY B CA 1
ATOM 1940 C C . GLY B 1 106 ? 0.277 8.109 2.568 1 92.38 106 GLY B C 1
ATOM 1941 O O . GLY B 1 106 ? -0.368 9.094 2.945 1 92.38 106 GLY B O 1
ATOM 1942 N N . VAL B 1 107 ? -0.011 7.488 1.443 1 95 107 VAL B N 1
ATOM 1943 C CA . VAL B 1 107 ? -1.107 7.895 0.57 1 95 107 VAL B CA 1
ATOM 1944 C C . VAL B 1 107 ? -2.436 7.754 1.311 1 95 107 VAL B C 1
ATOM 1946 O O . VAL B 1 107 ? -3.277 8.656 1.263 1 95 107 VAL B O 1
ATOM 1949 N N . VAL B 1 108 ? -2.609 6.672 2.055 1 91.44 108 VAL B N 1
ATOM 1950 C CA . VAL B 1 108 ? -3.826 6.422 2.82 1 91.44 108 VAL B CA 1
ATOM 1951 C C . VAL B 1 108 ? -4.004 7.516 3.873 1 91.44 108 VAL B C 1
ATOM 1953 O O . VAL B 1 108 ? -5.102 8.047 4.047 1 91.44 108 VAL B O 1
ATOM 1956 N N . ASP B 1 109 ? -2.906 7.887 4.562 1 92.31 109 ASP B N 1
ATOM 1957 C CA . ASP B 1 109 ? -2.947 8.961 5.555 1 92.31 109 ASP B CA 1
ATOM 1958 C C . ASP B 1 109 ? -3.395 10.273 4.926 1 92.31 109 ASP B C 1
ATOM 1960 O O . ASP B 1 109 ? -4.145 11.039 5.539 1 92.31 109 ASP B O 1
ATOM 1964 N N . CYS B 1 110 ? -2.928 10.523 3.748 1 96.81 110 CYS B N 1
ATOM 1965 C CA . CYS B 1 110 ? -3.305 11.75 3.055 1 96.81 110 CYS B CA 1
ATOM 1966 C C . CYS B 1 110 ? -4.793 11.758 2.736 1 96.81 110 CYS B C 1
ATOM 1968 O O . CYS B 1 110 ? -5.477 12.758 2.961 1 96.81 110 CYS B O 1
ATOM 1970 N N . ILE B 1 111 ? -5.254 10.68 2.26 1 96.5 111 ILE B N 1
ATOM 1971 C CA . ILE B 1 111 ? -6.66 10.57 1.883 1 96.5 111 ILE B CA 1
ATOM 1972 C C . ILE B 1 111 ? -7.539 10.75 3.117 1 96.5 111 ILE B C 1
ATOM 1974 O O . ILE B 1 111 ? -8.508 11.516 3.092 1 96.5 111 ILE B O 1
ATOM 1978 N N . LYS B 1 112 ? -7.191 10.141 4.211 1 94.94 112 LYS B N 1
ATOM 1979 C CA . LYS B 1 112 ? -7.934 10.281 5.461 1 94.94 112 LYS B CA 1
ATOM 1980 C C . LYS B 1 112 ? -7.938 11.734 5.934 1 94.94 112 LYS B C 1
ATOM 1982 O O . LYS B 1 112 ? -8.969 12.25 6.371 1 94.94 112 LYS B O 1
ATOM 1987 N N . SER B 1 113 ? -6.777 12.305 5.863 1 96 113 SER B N 1
ATOM 1988 C CA . SER B 1 113 ? -6.648 13.688 6.312 1 96 113 SER B CA 1
ATOM 1989 C C . SER B 1 113 ? -7.559 14.617 5.512 1 96 113 SER B C 1
ATOM 1991 O O . SER B 1 113 ? -8.195 15.508 6.078 1 96 113 SER B O 1
ATOM 1993 N N . GLN B 1 114 ? -7.621 14.453 4.207 1 97.62 114 GLN B N 1
ATOM 1994 C CA . GLN B 1 114 ? -8.453 15.281 3.344 1 97.62 114 GLN B CA 1
ATOM 1995 C C . GLN B 1 114 ? -9.93 15.133 3.689 1 97.62 114 GLN B C 1
ATOM 1997 O O . GLN B 1 114 ? -10.703 16.094 3.598 1 97.62 114 GLN B O 1
ATOM 2002 N N . LYS B 1 115 ? -10.328 14.008 4.152 1 96.06 115 LYS B N 1
ATOM 2003 C CA . LYS B 1 115 ? -11.719 13.742 4.531 1 96.06 115 LYS B CA 1
ATOM 2004 C C . LYS B 1 115 ? -12.016 14.266 5.934 1 96.06 115 LYS B C 1
ATOM 2006 O O . LYS B 1 115 ? -13.102 14.789 6.188 1 96.06 115 LYS B O 1
ATOM 2011 N N . ASP B 1 116 ? -11.016 14.172 6.824 1 96.12 116 ASP B N 1
ATOM 2012 C CA . ASP B 1 116 ? -11.188 14.539 8.227 1 96.12 116 ASP B CA 1
ATOM 2013 C C . ASP B 1 116 ? -11.188 16.047 8.406 1 96.12 116 ASP B C 1
ATOM 2015 O O . ASP B 1 116 ? -11.789 16.578 9.352 1 96.12 116 ASP B O 1
ATOM 2019 N N . TYR B 1 117 ? -10.484 16.703 7.484 1 97 117 TYR B N 1
ATOM 2020 C CA . TYR B 1 117 ? -10.32 18.156 7.641 1 97 117 TYR B CA 1
ATOM 2021 C C . TYR B 1 117 ? -10.805 18.891 6.398 1 97 117 TYR B C 1
ATOM 2023 O O . TYR B 1 117 ? -10.039 19.625 5.762 1 97 117 TYR B O 1
ATOM 2031 N N . PRO B 1 118 ? -12.117 18.812 6.078 1 95.38 118 PRO B N 1
ATOM 2032 C CA . PRO B 1 118 ? -12.68 19.359 4.844 1 95.38 118 PRO B CA 1
ATOM 2033 C C . PRO B 1 118 ? -12.633 20.875 4.793 1 95.38 118 PRO B C 1
ATOM 2035 O O . PRO B 1 118 ? -12.672 21.469 3.709 1 95.38 118 PRO B O 1
ATOM 2038 N N . ASP B 1 119 ? -12.461 21.562 5.934 1 96.88 119 ASP B N 1
ATOM 2039 C CA . ASP B 1 119 ? -12.531 23.031 5.953 1 96.88 119 ASP B CA 1
ATOM 2040 C C . ASP B 1 119 ? -11.133 23.641 6.059 1 96.88 119 ASP B C 1
ATOM 2042 O O . ASP B 1 119 ? -10.992 24.812 6.383 1 96.88 119 ASP B O 1
ATOM 2046 N N . ALA B 1 120 ? -10.156 22.812 5.906 1 97.19 120 ALA B N 1
ATOM 2047 C CA . ALA B 1 120 ? -8.797 23.344 5.906 1 97.19 120 ALA B CA 1
ATOM 2048 C C . ALA B 1 120 ? -8.625 24.406 4.82 1 97.19 120 ALA B C 1
ATOM 2050 O O . ALA B 1 120 ? -9.359 24.406 3.832 1 97.19 120 ALA B O 1
ATOM 2051 N N . ALA B 1 121 ? -7.68 25.328 5 1 96.56 121 ALA B N 1
ATOM 2052 C CA . ALA B 1 121 ? -7.414 26.406 4.043 1 96.56 121 ALA B CA 1
ATOM 2053 C C . ALA B 1 121 ? -6.957 25.844 2.701 1 96.56 121 ALA B C 1
ATOM 2055 O O . ALA B 1 121 ? -6.297 24.797 2.648 1 96.56 121 ALA B O 1
ATOM 2056 N N . PRO B 1 122 ? -7.273 26.5 1.549 1 97.06 122 PRO B N 1
ATOM 2057 C CA . PRO B 1 122 ? -6.895 26.031 0.218 1 97.06 122 PRO B CA 1
ATOM 2058 C C . PRO B 1 122 ? -5.398 25.75 0.096 1 97.06 122 PRO B C 1
ATOM 2060 O O . PRO B 1 122 ? -4.996 24.797 -0.574 1 97.06 122 PRO B O 1
ATOM 2063 N N . GLY B 1 123 ? -4.59 26.609 0.689 1 97.06 123 GLY B N 1
ATOM 2064 C CA . GLY B 1 123 ? -3.15 26.391 0.646 1 97.06 123 GLY B CA 1
ATOM 2065 C C . GLY B 1 123 ? -2.723 25.094 1.286 1 97.06 123 GLY B C 1
ATOM 2066 O O . GLY B 1 123 ? -1.849 24.391 0.765 1 97.06 123 GLY B O 1
ATOM 2067 N N . SER B 1 124 ? -3.32 24.781 2.451 1 97.88 124 SER B N 1
ATOM 2068 C CA . SER B 1 124 ? -3.012 23.531 3.135 1 97.88 124 SER B CA 1
ATOM 2069 C C . SER B 1 124 ? -3.508 22.328 2.338 1 97.88 124 SER B C 1
ATOM 2071 O O . SER B 1 124 ? -2.826 21.312 2.262 1 97.88 124 SER B O 1
ATOM 2073 N N . LYS B 1 125 ? -4.699 22.469 1.737 1 98.25 125 LYS B N 1
ATOM 2074 C CA . LYS B 1 125 ? -5.234 21.406 0.903 1 98.25 125 LYS B CA 1
ATOM 2075 C C . LYS B 1 125 ? -4.336 21.141 -0.302 1 98.25 125 LYS B C 1
ATOM 2077 O O . LYS B 1 125 ? -4.137 19.984 -0.696 1 98.25 125 LYS B O 1
ATOM 2082 N N . ARG B 1 126 ? -3.805 22.141 -0.881 1 98.38 126 ARG B N 1
ATOM 2083 C CA . ARG B 1 126 ? -2.889 22 -2.008 1 98.38 126 ARG B CA 1
ATOM 2084 C C . ARG B 1 126 ? -1.61 21.281 -1.581 1 98.38 126 ARG B C 1
ATOM 2086 O O . ARG B 1 126 ? -1.094 20.438 -2.312 1 98.38 126 ARG B O 1
ATOM 2093 N N . LEU B 1 127 ? -1.114 21.672 -0.428 1 98.56 127 LEU B N 1
ATOM 2094 C CA . LEU B 1 127 ? 0.092 21.031 0.083 1 98.56 127 LEU B CA 1
ATOM 2095 C C . LEU B 1 127 ? -0.157 19.562 0.367 1 98.56 127 LEU B C 1
ATOM 2097 O O . LEU B 1 127 ? 0.689 18.719 0.067 1 98.56 127 LEU B O 1
ATOM 2101 N N . MET B 1 128 ? -1.312 19.219 0.951 1 98.62 128 MET B N 1
ATOM 2102 C CA . MET B 1 128 ? -1.702 17.828 1.201 1 98.62 128 MET B CA 1
ATOM 2103 C C . MET B 1 128 ? -1.802 17.047 -0.105 1 98.62 128 MET B C 1
ATOM 2105 O O . MET B 1 128 ? -1.329 15.922 -0.192 1 98.62 128 MET B O 1
ATOM 2109 N N . GLN B 1 129 ? -2.361 17.672 -1.121 1 98.56 129 GLN B N 1
ATOM 2110 C CA . GLN B 1 129 ? -2.48 17.031 -2.426 1 98.56 129 GLN B CA 1
ATOM 2111 C C . GLN B 1 129 ? -1.107 16.797 -3.053 1 98.56 129 GLN B C 1
ATOM 2113 O O . GLN B 1 129 ? -0.863 15.758 -3.664 1 98.56 129 GLN B O 1
ATOM 2118 N N . LYS B 1 130 ? -0.243 17.781 -2.963 1 98.69 130 LYS B N 1
ATOM 2119 C CA . LYS B 1 130 ? 1.124 17.641 -3.461 1 98.69 130 LYS B CA 1
ATOM 2120 C C . LYS B 1 130 ? 1.836 16.469 -2.803 1 98.69 130 LYS B C 1
ATOM 2122 O O . LYS B 1 130 ? 2.531 15.703 -3.477 1 98.69 130 LYS B O 1
ATOM 2127 N N . LEU B 1 131 ? 1.663 16.328 -1.479 1 98.75 131 LEU B N 1
ATOM 2128 C CA . LEU B 1 131 ? 2.246 15.211 -0.748 1 98.75 131 LEU B CA 1
ATOM 2129 C C . LEU B 1 131 ? 1.667 13.891 -1.232 1 98.75 131 LEU B C 1
ATOM 2131 O O . LEU B 1 131 ? 2.406 12.93 -1.453 1 98.75 131 LEU B O 1
ATOM 2135 N N . GLN B 1 132 ? 0.363 13.789 -1.364 1 98.44 132 GLN B N 1
ATOM 2136 C CA . GLN B 1 132 ? -0.294 12.578 -1.84 1 98.44 132 GLN B CA 1
ATOM 2137 C C . GLN B 1 132 ? 0.23 12.172 -3.215 1 98.44 132 GLN B C 1
ATOM 2139 O O . GLN B 1 132 ? 0.554 11 -3.441 1 98.44 132 GLN B O 1
ATOM 2144 N N . ASP B 1 133 ? 0.299 13.141 -4.145 1 98.31 133 ASP B N 1
ATOM 2145 C CA . ASP B 1 133 ? 0.788 12.875 -5.492 1 98.31 133 ASP B CA 1
ATOM 2146 C C . ASP B 1 133 ? 2.234 12.383 -5.469 1 98.31 133 ASP B C 1
ATOM 2148 O O . ASP B 1 133 ? 2.598 11.469 -6.207 1 98.31 133 ASP B O 1
ATOM 2152 N N . PHE B 1 134 ? 3.008 13.047 -4.688 1 98.62 134 PHE B N 1
ATOM 2153 C CA . PHE B 1 134 ? 4.414 12.672 -4.555 1 98.62 134 PHE B CA 1
ATOM 2154 C C . PHE B 1 134 ? 4.551 11.242 -4.066 1 98.62 134 PHE B C 1
ATOM 2156 O O . PHE B 1 134 ? 5.336 10.461 -4.617 1 98.62 134 PHE B O 1
ATOM 2163 N N . GLU B 1 135 ? 3.779 10.812 -3.021 1 97.62 135 GLU B N 1
ATOM 2164 C CA . GLU B 1 135 ? 3.852 9.461 -2.479 1 97.62 135 GLU B CA 1
ATOM 2165 C C . GLU B 1 135 ? 3.34 8.438 -3.486 1 97.62 135 GLU B C 1
ATOM 2167 O O . GLU B 1 135 ? 3.857 7.316 -3.559 1 97.62 135 GLU B O 1
ATOM 2172 N N . GLU B 1 136 ? 2.32 8.797 -4.266 1 96.12 136 GLU B N 1
ATOM 2173 C CA . GLU B 1 136 ? 1.87 7.922 -5.344 1 96.12 136 GLU B CA 1
ATOM 2174 C C . GLU B 1 136 ? 2.965 7.719 -6.387 1 96.12 136 GLU B C 1
ATOM 2176 O O . GLU B 1 136 ? 3.201 6.598 -6.836 1 96.12 136 GLU B O 1
ATOM 2181 N N . ASP B 1 137 ? 3.627 8.797 -6.734 1 97.56 137 ASP B N 1
ATOM 2182 C CA . ASP B 1 137 ? 4.734 8.727 -7.684 1 97.56 137 ASP B CA 1
ATOM 2183 C C . ASP B 1 137 ? 5.879 7.879 -7.133 1 97.56 137 ASP B C 1
ATOM 2185 O O . ASP B 1 137 ? 6.516 7.129 -7.871 1 97.56 137 ASP B O 1
ATOM 2189 N N . ASN B 1 138 ? 6.207 8.07 -5.828 1 96.56 138 ASN B N 1
ATOM 2190 C CA . ASN B 1 138 ? 7.254 7.273 -5.191 1 96.56 138 ASN B CA 1
ATOM 2191 C C . ASN B 1 138 ? 6.996 5.777 -5.348 1 96.56 138 ASN B C 1
ATOM 2193 O O . ASN B 1 138 ? 7.914 5.012 -5.641 1 96.56 138 ASN B O 1
ATOM 2197 N N . ARG B 1 139 ? 5.762 5.387 -5.066 1 93.56 139 ARG B N 1
ATOM 2198 C CA . ARG B 1 139 ? 5.402 3.977 -5.18 1 93.56 139 ARG B CA 1
ATOM 2199 C C . ARG B 1 139 ? 5.734 3.438 -6.566 1 93.56 139 ARG B C 1
ATOM 2201 O O . ARG B 1 139 ? 6.352 2.379 -6.695 1 93.56 139 ARG B O 1
ATOM 2208 N N . LEU B 1 140 ? 5.367 4.172 -7.598 1 94.31 140 LEU B N 1
ATOM 2209 C CA . LEU B 1 140 ? 5.602 3.754 -8.977 1 94.31 140 LEU B CA 1
ATOM 2210 C C . LEU B 1 140 ? 7.094 3.617 -9.258 1 94.31 140 LEU B C 1
ATOM 2212 O O . LEU B 1 140 ? 7.527 2.646 -9.883 1 94.31 140 LEU B O 1
ATOM 2216 N N . LYS B 1 141 ? 7.902 4.582 -8.812 1 97.06 141 LYS B N 1
ATOM 2217 C CA . LYS B 1 141 ? 9.344 4.562 -9.023 1 97.06 141 LYS B CA 1
ATOM 2218 C C . LYS B 1 141 ? 9.992 3.402 -8.273 1 97.06 141 LYS B C 1
ATOM 2220 O O . LYS B 1 141 ? 10.844 2.703 -8.828 1 97.06 141 LYS B O 1
ATOM 2225 N N . LEU B 1 142 ? 9.578 3.209 -7.012 1 96.88 142 LEU B N 1
ATOM 2226 C CA . LEU B 1 142 ? 10.164 2.17 -6.176 1 96.88 142 LEU B CA 1
ATOM 2227 C C . LEU B 1 142 ? 9.82 0.782 -6.707 1 96.88 142 LEU B C 1
ATOM 2229 O O . LEU B 1 142 ? 10.625 -0.147 -6.59 1 96.88 142 LEU B O 1
ATOM 2233 N N . GLU B 1 143 ? 8.648 0.644 -7.293 1 94.88 143 GLU B N 1
ATOM 2234 C CA . GLU B 1 143 ? 8.211 -0.632 -7.852 1 94.88 143 GLU B CA 1
ATOM 2235 C C . GLU B 1 143 ? 9.125 -1.086 -8.984 1 94.88 143 GLU B C 1
ATOM 2237 O O . GLU B 1 143 ? 9.203 -2.279 -9.281 1 94.88 143 GLU B O 1
ATOM 2242 N N . GLN B 1 144 ? 9.891 -0.15 -9.609 1 95.94 144 GLN B N 1
ATOM 2243 C CA . GLN B 1 144 ? 10.82 -0.497 -10.68 1 95.94 144 GLN B CA 1
ATOM 2244 C C . GLN B 1 144 ? 12.008 -1.296 -10.141 1 95.94 144 GLN B C 1
ATOM 2246 O O . GLN B 1 144 ? 12.695 -1.978 -10.898 1 95.94 144 GLN B O 1
ATOM 2251 N N . TYR B 1 145 ? 12.25 -1.184 -8.859 1 95.75 145 TYR B N 1
ATOM 2252 C CA . TYR B 1 145 ? 13.406 -1.833 -8.25 1 95.75 145 TYR B CA 1
ATOM 2253 C C . TYR B 1 145 ? 13.008 -3.168 -7.629 1 95.75 145 TYR B C 1
ATOM 2255 O O . TYR B 1 145 ? 13.812 -3.797 -6.934 1 95.75 145 TYR B O 1
ATOM 2263 N N . LEU B 1 146 ? 11.773 -3.537 -7.801 1 93.88 146 LEU B N 1
ATOM 2264 C CA . LEU B 1 146 ? 11.305 -4.789 -7.219 1 93.88 146 LEU B CA 1
ATOM 2265 C C . LEU B 1 146 ? 11.734 -5.977 -8.078 1 93.88 146 LEU B C 1
ATOM 2267 O O . LEU B 1 146 ? 11.938 -5.836 -9.281 1 93.88 146 LEU B O 1
#

Sequence (292 aa):
MENQKNDNLNMLEAIVQNTEMGKNTLDQLVPMAEDEQFKAELLRQRNIYRQLNQEAHAAIDACGGSAQGQSAMAKLNTKVSIGMKTITDKSTRNLAEMLTQGSGMGVVDCIKSQKDYPDAAPGSKRLMQKLQDFEEDNRLKLEQYLMENQKNDNLNMLEAIVQNTEMGKNTLDQLVPMAEDEQFKAELLRQRNIYRQLNQEAHAAIDACGGSAQGQSAMAKLNTKVSIGMKTITDKSTRNLAEMLTQGSGMGVVDCIKSQKDYPDAAPGSKRLMQKLQDFEEDNRLKLEQYL

Secondary structure (DSSP, 8-state):
-HHHHHHHHHHHHHHHHHHHHHHHHHHHHGGG--SHHHHHHHHHHHHHHHHHHHHHHHHHHHTT-------HHHHT-HHHHHHHHT-----HHHHHHHHHHHHHHHHHHHHHHHHH-TTS-HHHHHHHHHHHHHHHHHHHHHHTT-/-HHHHHHHHHHHHHHHHHHHHHHHHHHHHGGG--SHHHHHHHHHHHHHHHHHHHHHHHHHHHTT-------HHHHS-HHHHHHHHT-----HHHHHHHHHHHHHHHHHHHHHHHHH-TTS-HHHHHHHHHHHHHHHHHHHHHHTT-

Nearest PDB structures (foldseek):
  2yjk-assembly1_B  TM=7.553E-01  e=1.137E-02  Microbacterium arborescens
  2yw6-assembly1_B  TM=7.324E-01  e=1.081E-02  Mycolicibacterium smegmatis
  2gyq-assembly1_B  TM=6.309E-01  e=7.254E-03  Rhodop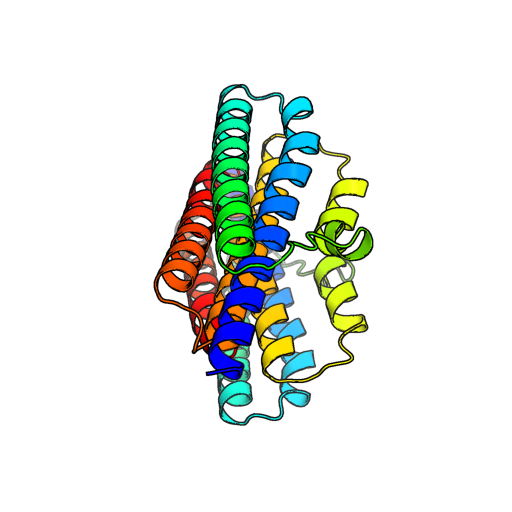seudomonas palustris CGA009
  2clb-assembly1_A  TM=7.330E-01  e=6.525E-02  Saccharolobus solfataricus P2
  1zs3-assembly1_H  TM=6.235E-01  e=3.937E-01  Lactococcus lactis

Radius of gyration: 20.36 Å; Cα contacts (8 Å, |Δi|>4): 353; chains: 2; bounding box: 49×64×41 Å

pLDDT: mean 87.27, std 16.66, range [39.09, 98.75]

Solvent-accessible surface area (backbone atoms only — not comparable to full-atom values): 14929 Å² total; per-residue (Å²): 110,68,64,32,52,49,20,28,52,51,43,34,42,52,47,26,30,52,23,47,41,49,26,54,53,37,64,64,45,47,82,58,45,78,50,66,70,60,30,50,50,46,50,52,52,29,51,51,26,47,51,54,26,50,54,30,48,49,54,32,47,73,72,74,48,77,75,75,53,50,47,78,73,61,49,51,57,53,69,60,42,56,51,52,77,58,52,75,58,66,44,66,42,49,51,23,50,54,49,28,52,50,26,52,51,47,31,53,53,40,54,38,42,54,64,74,25,73,54,28,45,70,69,53,52,50,52,48,50,52,50,31,53,49,27,53,49,47,29,59,60,29,56,71,49,75,111,70,63,31,53,49,20,29,52,51,43,34,41,51,48,27,29,52,24,48,38,50,28,54,53,36,64,63,44,45,81,59,44,76,50,66,70,58,29,50,52,47,51,52,51,29,51,52,26,48,51,55,26,50,53,30,48,51,54,32,47,75,73,74,47,76,76,76,54,52,50,80,75,63,40,60,44,63,66,59,38,56,53,51,76,59,52,76,58,65,44,64,41,49,50,23,50,53,50,27,51,51,25,52,52,49,31,52,52,39,54,38,43,54,64,74,26,72,55,28,45,71,69,53,52,51,51,48,49,51,51,32,52,48,27,53,50,47,27,60,59,29,56,70,49,76

Organism: NCBI:txid853